Protein AF-D9W7G3-F1 (afdb_monomer)

InterPro domains:
  IPR007484 Peptidase M28 [PF04389] (249-328)

Mean predicted aligned error: 5.31 Å

Nearest PDB structures (foldseek):
  6okd-assembly2_B  TM=6.703E-01  e=3.262E-16  Homo sapiens
  6wrv-assembly1_E  TM=7.020E-01  e=6.310E-16  Homo sapiens
  4twe-assembly1_A  TM=6.949E-01  e=2.929E-14  Homo sapiens
  2c6p-assembly1_A  TM=6.767E-01  e=4.001E-12  Homo sapiens
  8acg-assembly5_B  TM=4.840E-01  e=2.304E-14  Pseudomonas aeruginosa

Solvent-accessible surface area (backbone atoms only — not comparable to full-atom values): 18208 Å² total; per-residue (Å²): 138,80,77,84,72,80,76,76,49,88,90,42,72,86,51,57,86,49,57,84,59,38,67,49,72,68,56,37,50,51,49,20,53,52,56,34,71,59,38,50,12,37,52,65,28,75,29,22,59,49,48,44,54,50,51,45,47,54,38,49,77,51,63,41,44,82,64,45,74,48,78,44,81,43,75,29,70,44,80,75,46,24,35,42,34,38,21,48,60,99,37,84,84,58,66,48,78,47,72,34,29,44,30,60,45,33,33,62,34,95,65,50,73,32,45,60,32,48,54,93,81,45,83,42,64,61,15,26,32,34,43,80,37,34,54,33,76,42,47,37,48,61,53,53,74,70,42,96,71,82,92,62,96,83,66,54,43,83,80,38,65,46,77,38,97,43,38,71,94,52,72,56,46,67,62,48,39,49,74,41,38,27,58,28,40,40,39,18,28,59,52,45,100,53,87,54,24,89,62,86,51,72,43,53,62,60,80,38,92,38,35,33,34,27,26,16,20,70,58,24,51,54,52,50,54,52,50,73,75,38,68,30,30,33,36,40,32,30,42,59,48,75,45,80,37,74,38,42,25,30,37,27,27,44,74,30,61,40,91,36,32,33,40,37,28,28,37,62,26,20,87,39,55,35,52,38,48,14,32,28,7,42,31,48,42,52,32,52,50,44,31,55,56,74,47,59,43,86,75,31,77,32,20,37,38,42,38,33,25,22,22,53,69,32,56,32,42,27,56,53,51,50,50,71,74,43,65,82,53,57,88,37,48,80,44,78,46,76,39,66,61,61,71,86,131

Foldseek 3Di:
DPDPPQPPPVPANVLSVLPVLFDDPVVLVVLLVVLLVLWAQAFPDPSVQVLQVVLLVLLVVLPFPPWDWAKDKFKDKFFDWKKKWKDFPPCVVRIDMATATWAFQEDADQKDKAWEDEVVNDQPATGEYEYEWAWDWAQLVVVCVPDPDDDDPPPCSRVDIDTHRGPVVCLCVVVVNVVSHYQEYEYADLHYPDFHNLDHDDLANDHHHHIYTGHGNVVSVVVVVNVVVHIMMMMMGTDMDIDMDMGTKTKTKDAAQDAAEEEEEEASHDSTSCSQNASSQSSVLSSVSNSVSPPDRDSGHGMYMRIHFHSSSHNSRRVVSVCVVCVVRVVRYPYYHRRGRDDDD

Sequence (345 aa):
DVGRRRMAMSGWPALEKYVDRAPTSKEMMGWIELIVSQGIRRAGYSADSWTEEWAAEQFRETGLEDVRLEPLDTPVWRPRSAAFEIWPAGRPGEVTRFTGLALPYTTPTEGTEGRLVRMEDGEVDGGIAVQEIGFTQLPQSEVQARATDAYDPEGVFPDLVQTVPFDLPHVLDFDIAIKDGATAYVGLLTGVPWETSDFYWPYDAELRSIPGIWLSGSDGERVRELMASGACEGRIISDATITEETTHNVVGTLPGASDHWVIIGSHHDGPWASAVEDASGVALVLAQARFWASVPQELRPHNMLFLLTSGHMAGAAGTQAFIAAHPELFPQVVLEMHLEHAARQ

Structure (mmCIF, N/CA/C/O backbone):
data_AF-D9W7G3-F1
#
_entry.id   AF-D9W7G3-F1
#
loop_
_atom_site.group_PDB
_atom_site.id
_atom_site.type_symbol
_atom_site.label_atom_id
_atom_site.label_alt_id
_atom_site.label_comp_id
_atom_site.label_asym_id
_atom_site.label_entity_id
_atom_site.label_seq_id
_atom_site.pdbx_PDB_ins_code
_atom_site.Cartn_x
_atom_site.Cartn_y
_atom_site.Cartn_z
_atom_site.occupancy
_atom_site.B_iso_or_equiv
_atom_site.auth_seq_id
_atom_site.auth_comp_id
_atom_site.auth_asym_id
_atom_site.auth_atom_id
_atom_site.pdbx_PDB_model_num
ATOM 1 N N . ASP A 1 1 ? -11.080 -28.689 15.535 1.00 37.16 1 ASP A N 1
ATOM 2 C CA . ASP A 1 1 ? -11.602 -28.423 16.883 1.00 37.16 1 ASP A CA 1
ATOM 3 C C . ASP A 1 1 ? -10.414 -28.219 17.818 1.00 37.16 1 ASP A C 1
ATOM 5 O O . ASP A 1 1 ? -9.946 -29.148 18.462 1.00 37.16 1 ASP A O 1
ATOM 9 N N . VAL A 1 2 ? -9.798 -27.036 17.746 1.00 36.69 2 VAL A N 1
ATOM 10 C CA . VAL A 1 2 ? -8.699 -26.650 18.640 1.00 36.69 2 VAL A CA 1
ATOM 11 C C . VAL A 1 2 ? -9.376 -25.880 19.759 1.00 36.69 2 VAL A C 1
ATOM 13 O O . VAL A 1 2 ? -9.861 -24.771 19.543 1.00 36.69 2 VAL A O 1
ATOM 16 N N . GLY A 1 3 ? -9.532 -26.542 20.904 1.00 35.09 3 GLY A N 1
ATOM 17 C CA . GLY A 1 3 ? -10.294 -26.030 22.034 1.00 35.09 3 GLY A CA 1
ATOM 18 C C . GLY A 1 3 ? -9.877 -24.610 22.403 1.00 35.09 3 GLY A C 1
ATOM 19 O O . GLY A 1 3 ? -8.689 -24.336 22.578 1.00 35.09 3 GLY A O 1
ATOM 20 N N . ARG A 1 4 ? -10.872 -23.724 22.548 1.00 42.91 4 ARG A N 1
ATOM 21 C CA . ARG A 1 4 ? -10.724 -22.416 23.193 1.00 42.91 4 ARG A CA 1
ATOM 22 C C . ARG A 1 4 ? -10.099 -22.642 24.572 1.00 42.91 4 ARG A C 1
ATOM 24 O O . ARG A 1 4 ? -10.802 -22.971 25.527 1.00 42.91 4 ARG A O 1
ATOM 31 N N . ARG A 1 5 ? -8.777 -22.498 24.702 1.00 47.38 5 ARG A N 1
ATOM 32 C CA . ARG A 1 5 ? -8.170 -22.275 26.015 1.00 47.38 5 ARG A CA 1
ATOM 33 C C . ARG A 1 5 ? -8.758 -20.958 26.498 1.00 47.38 5 ARG A C 1
ATOM 35 O O . ARG A 1 5 ? -8.521 -19.928 25.877 1.00 47.38 5 ARG A O 1
ATOM 42 N N . ARG A 1 6 ? -9.566 -20.995 27.561 1.00 47.94 6 ARG A N 1
ATOM 43 C CA . ARG A 1 6 ? -9.963 -19.780 28.274 1.00 47.94 6 ARG A CA 1
ATOM 44 C C . ARG A 1 6 ? -8.673 -19.082 28.702 1.00 47.94 6 ARG A C 1
ATOM 46 O O . ARG A 1 6 ? -8.009 -19.559 29.619 1.00 47.94 6 ARG A O 1
ATOM 53 N N . MET A 1 7 ? -8.294 -18.004 28.017 1.00 50.56 7 MET A N 1
ATOM 54 C CA . MET A 1 7 ? -7.339 -17.054 28.573 1.00 50.56 7 MET A CA 1
ATOM 55 C C . MET A 1 7 ? -8.018 -16.473 29.808 1.00 50.56 7 MET A C 1
ATOM 57 O O . MET A 1 7 ? -9.007 -15.754 29.690 1.00 50.56 7 MET A O 1
ATOM 61 N N . ALA A 1 8 ? -7.544 -16.853 30.992 1.00 50.84 8 ALA A N 1
ATOM 62 C CA . ALA A 1 8 ? -7.927 -16.158 32.208 1.00 50.84 8 ALA A CA 1
ATOM 63 C C . ALA A 1 8 ? -7.424 -14.716 32.064 1.00 50.84 8 ALA A C 1
ATOM 65 O O . ALA A 1 8 ? -6.217 -14.495 31.949 1.00 50.84 8 ALA A O 1
ATOM 66 N N . MET A 1 9 ? -8.340 -13.746 32.015 1.00 55.66 9 MET A N 1
ATOM 67 C CA . MET A 1 9 ? -7.984 -12.329 31.973 1.00 55.66 9 MET A CA 1
ATOM 68 C C . MET A 1 9 ? -7.639 -11.893 33.396 1.00 55.66 9 MET A C 1
ATOM 70 O O . MET A 1 9 ? -8.437 -11.253 34.078 1.00 55.66 9 MET A O 1
ATOM 74 N N . SER A 1 10 ? -6.444 -12.269 33.860 1.00 54.44 10 SER A N 1
ATOM 75 C CA . SER A 1 10 ? -5.967 -12.040 35.232 1.00 54.44 10 SER A CA 1
ATOM 76 C C . SER A 1 10 ? -5.981 -10.564 35.662 1.00 54.44 10 SER A C 1
ATOM 78 O O . SER A 1 10 ? -5.974 -10.289 36.859 1.00 54.44 10 SER A O 1
ATOM 80 N N . GLY A 1 11 ? -6.055 -9.624 34.712 1.00 58.94 11 GLY A N 1
ATOM 81 C CA . GLY A 1 11 ? -6.166 -8.185 34.962 1.00 58.94 11 GLY A CA 1
ATOM 82 C C . GLY A 1 11 ? -7.591 -7.615 35.004 1.00 58.94 11 GLY A C 1
ATOM 83 O O . GLY A 1 11 ? -7.763 -6.505 35.498 1.00 58.94 11 GLY A O 1
ATOM 84 N N . TRP A 1 12 ? -8.619 -8.333 34.523 1.00 71.75 12 TRP A N 1
ATOM 85 C CA . TRP A 1 12 ? -9.993 -7.802 34.466 1.00 71.75 12 TRP A CA 1
ATOM 86 C C . TRP A 1 12 ? -11.072 -8.894 34.578 1.00 71.75 12 TRP A C 1
ATOM 88 O O . TRP A 1 12 ? -11.772 -9.199 33.608 1.00 71.75 12 TRP A O 1
ATOM 98 N N . PRO A 1 13 ? -11.293 -9.461 35.779 1.00 78.12 13 PRO A N 1
ATOM 99 C CA . PRO A 1 13 ? -12.277 -10.531 35.981 1.00 78.12 13 PRO A CA 1
ATOM 100 C C . PRO A 1 13 ? -13.696 -10.168 35.508 1.00 78.12 13 PRO A C 1
ATOM 102 O O . PRO A 1 13 ? -14.463 -11.023 35.071 1.00 78.12 13 PRO A O 1
ATOM 105 N N . ALA A 1 14 ? -14.048 -8.877 35.545 1.00 83.69 14 ALA A N 1
ATOM 106 C CA . ALA A 1 14 ? -15.335 -8.372 35.069 1.00 83.69 14 ALA A CA 1
ATOM 107 C C . ALA A 1 14 ? -15.556 -8.571 33.556 1.00 83.69 14 ALA A C 1
ATOM 109 O O . ALA A 1 14 ? -16.711 -8.658 33.124 1.00 83.69 14 ALA A O 1
ATOM 110 N N . LEU A 1 15 ? -14.476 -8.665 32.767 1.00 86.69 15 LEU A N 1
ATOM 111 C CA . LEU A 1 15 ? -14.532 -8.845 31.318 1.00 86.69 15 LEU A CA 1
ATOM 112 C C . LEU A 1 15 ? -14.611 -10.316 30.884 1.00 86.69 15 LEU A C 1
ATOM 114 O O . LEU A 1 15 ? -15.028 -10.589 29.760 1.00 86.69 15 LEU A O 1
ATOM 118 N N . GLU A 1 16 ? -14.290 -11.276 31.761 1.00 85.69 16 GLU A N 1
ATOM 119 C CA . GLU A 1 16 ? -14.225 -12.706 31.408 1.00 85.69 16 GLU A CA 1
ATOM 120 C C . GLU A 1 16 ? -15.528 -13.237 30.796 1.00 85.69 16 GLU A C 1
ATOM 122 O O . GLU A 1 16 ? -15.504 -14.024 29.852 1.00 85.69 16 GLU A O 1
ATOM 127 N N . LYS A 1 17 ? -16.681 -12.764 31.282 1.00 88.19 17 LYS A N 1
ATOM 128 C CA . LYS A 1 17 ? -18.000 -13.168 30.766 1.00 88.19 17 LYS A CA 1
ATOM 129 C C . LYS A 1 17 ? -18.322 -12.628 29.363 1.00 88.19 17 LYS A C 1
ATOM 131 O O . LYS A 1 17 ? -19.302 -13.072 28.768 1.00 88.19 17 LYS A O 1
ATOM 136 N N . TYR A 1 18 ? -17.535 -11.678 28.852 1.00 89.12 18 TY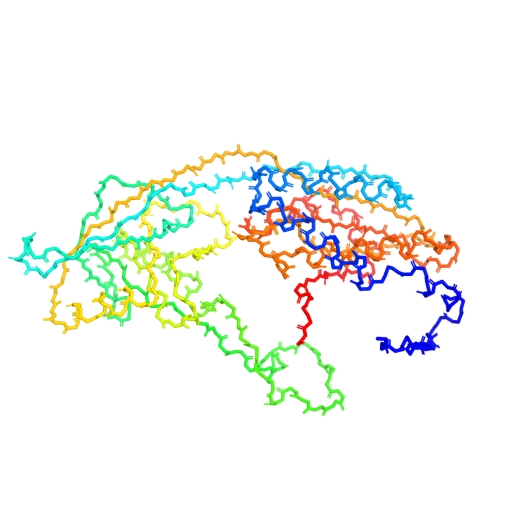R A N 1
ATOM 137 C CA . TYR A 1 18 ? -17.689 -11.105 27.511 1.00 89.12 18 TYR A CA 1
ATOM 138 C C . TYR A 1 18 ? -16.671 -11.655 26.511 1.00 89.12 18 TYR A C 1
ATOM 140 O O . TYR A 1 18 ? -16.864 -11.463 25.320 1.00 89.12 18 TYR A O 1
ATOM 148 N N . VAL A 1 19 ? -15.629 -12.379 26.941 1.00 85.00 19 VAL A N 1
ATOM 149 C CA . VAL A 1 19 ? -14.599 -12.938 26.036 1.00 85.00 19 VAL A CA 1
ATOM 150 C C . VAL A 1 19 ? -15.222 -13.773 24.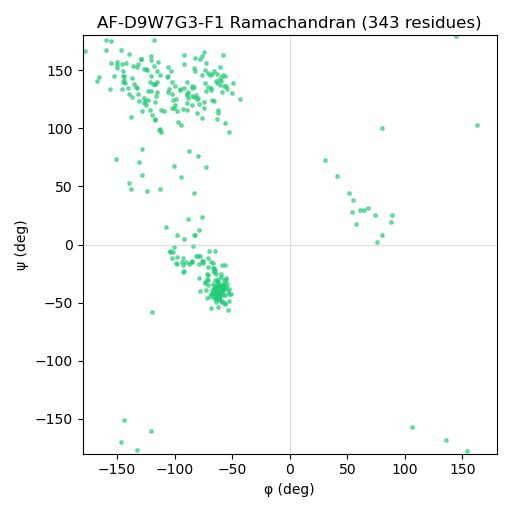917 1.00 85.00 19 VAL A C 1
ATOM 152 O O . VAL A 1 19 ? -14.835 -13.659 23.760 1.00 85.00 19 VAL A O 1
ATOM 155 N N . ASP A 1 20 ? -16.252 -14.559 25.236 1.00 87.75 20 ASP A N 1
ATOM 156 C CA . ASP A 1 20 ? -16.959 -15.384 24.253 1.00 87.75 20 ASP A CA 1
ATOM 157 C C . ASP A 1 20 ? -17.811 -14.575 23.248 1.00 87.75 20 ASP A C 1
ATOM 159 O O . ASP A 1 20 ? -18.362 -15.170 22.320 1.00 87.75 20 ASP A O 1
ATOM 163 N N . ARG A 1 21 ? -17.928 -13.247 23.420 1.00 89.88 21 ARG A N 1
ATOM 164 C CA . ARG A 1 21 ? -18.572 -12.307 22.481 1.00 89.88 21 ARG A CA 1
ATOM 165 C C . ARG A 1 21 ? -17.627 -11.806 21.393 1.00 89.88 21 ARG A C 1
ATOM 167 O O . ARG A 1 21 ? -18.116 -11.262 20.406 1.00 89.88 21 ARG A O 1
ATOM 174 N N . ALA A 1 22 ? -16.315 -11.982 21.557 1.00 90.31 22 ALA A N 1
ATOM 175 C CA . ALA A 1 22 ? -15.362 -11.674 20.501 1.00 90.31 22 ALA A CA 1
ATOM 176 C C . ALA A 1 22 ? -15.639 -12.559 19.269 1.00 90.31 22 ALA A C 1
ATOM 178 O O . ALA A 1 22 ? -15.973 -13.743 19.433 1.00 90.31 22 ALA A O 1
ATOM 179 N N . PRO A 1 23 ? -15.502 -12.025 18.043 1.00 93.56 23 PRO A N 1
ATOM 180 C CA . PRO A 1 23 ? -15.672 -12.820 16.836 1.00 93.56 23 PRO A CA 1
ATOM 181 C C . PRO A 1 23 ? -14.714 -14.004 16.789 1.00 93.56 23 PRO A C 1
ATOM 183 O O . PRO A 1 23 ? -13.572 -13.959 17.249 1.00 93.56 23 PRO A O 1
ATOM 186 N N . THR A 1 24 ? -15.186 -15.095 16.207 1.00 94.44 24 THR A N 1
ATOM 187 C CA . THR A 1 24 ? -14.353 -16.266 15.959 1.00 94.44 24 THR A CA 1
ATOM 188 C C . THR A 1 24 ? -13.374 -16.013 14.818 1.00 94.44 24 THR A C 1
ATOM 190 O O . THR A 1 24 ? -13.658 -15.249 13.900 1.00 94.44 24 THR A O 1
ATOM 193 N N . SER A 1 25 ? -12.261 -16.753 14.787 1.00 92.69 25 SER A N 1
ATOM 194 C CA . SER A 1 25 ? -11.354 -16.733 13.630 1.00 92.69 25 SER A CA 1
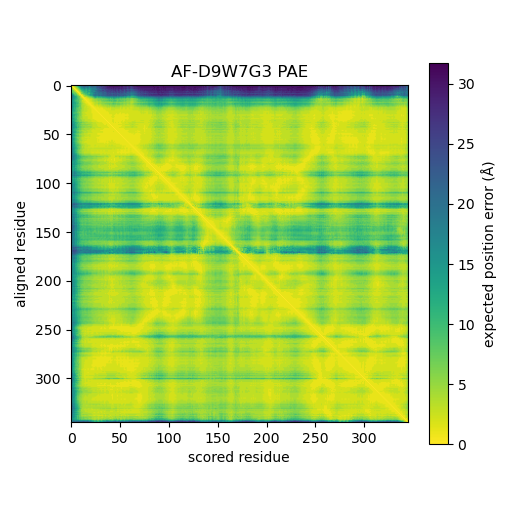ATOM 195 C C . SER A 1 25 ? -12.071 -17.080 12.324 1.00 92.69 25 SER A C 1
ATOM 197 O O . SER A 1 25 ? -11.700 -16.566 11.282 1.00 92.69 25 SER A O 1
ATOM 199 N N . LYS A 1 26 ? -13.125 -17.907 12.363 1.00 95.50 26 LYS A N 1
ATOM 200 C CA . LYS A 1 26 ? -13.931 -18.213 11.175 1.00 95.50 26 LYS A CA 1
ATOM 201 C C . LYS A 1 26 ? -14.694 -16.986 10.662 1.00 95.50 26 LYS A C 1
ATOM 203 O O . LYS A 1 26 ? -14.756 -16.795 9.457 1.00 95.50 26 LYS A O 1
ATOM 208 N N . GLU A 1 27 ? -15.275 -16.185 11.555 1.00 96.12 27 GLU A N 1
ATOM 209 C CA . GLU A 1 27 ? -15.934 -14.927 11.173 1.00 96.12 27 GLU A CA 1
ATOM 210 C C . GLU A 1 27 ? -14.920 -13.933 10.605 1.00 96.12 27 GLU A C 1
ATOM 212 O O . GLU A 1 27 ? -15.148 -13.405 9.523 1.00 96.12 27 GLU A O 1
ATOM 217 N N . MET A 1 28 ? -13.777 -13.752 11.277 1.00 96.88 28 MET A N 1
ATOM 218 C CA . MET A 1 28 ? -12.723 -12.845 10.807 1.00 96.88 28 MET A CA 1
ATOM 219 C C . MET A 1 28 ? -12.170 -13.262 9.440 1.00 96.88 28 MET A C 1
ATOM 221 O O . MET A 1 28 ? -12.051 -12.427 8.552 1.00 96.88 28 MET A O 1
ATOM 225 N N . MET A 1 29 ? -11.917 -14.558 9.225 1.00 96.62 29 MET A N 1
ATOM 226 C CA . MET A 1 29 ? -11.516 -15.067 7.908 1.00 96.62 29 MET A CA 1
ATOM 227 C C . MET A 1 29 ? -12.590 -14.827 6.842 1.00 96.62 29 MET A C 1
ATOM 229 O O . MET A 1 29 ? -12.246 -14.500 5.714 1.00 96.62 29 MET A O 1
ATOM 233 N N . GLY A 1 30 ? -13.875 -14.934 7.193 1.00 97.94 30 GLY A N 1
ATOM 234 C CA . GLY A 1 30 ? -14.971 -14.628 6.273 1.00 97.94 30 GLY A CA 1
ATOM 235 C C . GLY A 1 30 ? -15.004 -13.158 5.847 1.00 97.94 30 GLY A C 1
ATOM 236 O O . GLY A 1 30 ? -15.268 -12.870 4.683 1.00 97.94 30 GLY A O 1
ATOM 237 N N . TRP A 1 31 ? -14.693 -12.227 6.753 1.00 98.31 31 TRP A N 1
ATOM 238 C CA . TRP A 1 31 ? -14.539 -10.811 6.405 1.00 98.31 31 TRP A CA 1
ATOM 239 C C . TRP A 1 31 ? -13.339 -10.570 5.493 1.00 98.31 31 TRP A C 1
ATOM 241 O O . TRP A 1 31 ? -13.478 -9.885 4.486 1.00 98.31 31 TRP A O 1
ATOM 251 N N . ILE A 1 32 ? -12.192 -11.182 5.801 1.00 98.19 32 ILE A N 1
ATOM 252 C CA . ILE A 1 32 ? -10.988 -11.086 4.966 1.00 98.19 32 ILE A CA 1
ATOM 253 C C . ILE A 1 32 ? -11.285 -11.606 3.553 1.00 98.19 32 ILE A C 1
ATOM 255 O O . ILE A 1 32 ? -11.010 -10.916 2.576 1.00 98.19 32 ILE A O 1
ATOM 259 N N . GLU A 1 33 ? -11.893 -12.790 3.429 1.00 98.00 33 GLU A N 1
ATOM 260 C CA . GLU A 1 33 ? -12.293 -13.371 2.141 1.00 98.00 33 GLU A CA 1
ATOM 261 C C . GLU A 1 33 ? -13.261 -12.458 1.375 1.00 98.00 33 GLU A C 1
ATOM 263 O O . GLU A 1 33 ? -13.112 -12.282 0.164 1.00 98.00 33 GLU A O 1
ATOM 268 N N . LEU A 1 34 ? -14.223 -11.846 2.072 1.00 98.50 34 LEU A N 1
ATOM 269 C CA . LEU A 1 34 ? -15.178 -10.923 1.468 1.00 98.50 34 LEU A CA 1
ATOM 270 C C . LEU A 1 34 ? -14.485 -9.671 0.916 1.00 98.50 34 LEU A C 1
ATOM 272 O O . LEU A 1 34 ? -14.708 -9.350 -0.251 1.00 98.50 34 LEU A O 1
ATOM 276 N N . ILE A 1 35 ? -13.630 -9.012 1.704 1.00 98.38 35 ILE A N 1
ATOM 277 C CA . ILE A 1 35 ? -12.865 -7.828 1.275 1.00 98.38 35 ILE A CA 1
ATOM 278 C C . ILE A 1 35 ? -11.994 -8.182 0.064 1.00 98.38 35 ILE A C 1
ATOM 280 O O . ILE A 1 35 ? -12.056 -7.523 -0.971 1.00 98.38 35 ILE A O 1
ATOM 284 N N . VAL A 1 36 ? -11.235 -9.279 0.153 1.00 97.88 36 VAL A N 1
ATOM 285 C CA . VAL A 1 36 ? -10.352 -9.747 -0.927 1.00 97.88 36 VAL A CA 1
ATOM 286 C C . VAL A 1 36 ? -11.139 -10.045 -2.208 1.00 97.88 36 VAL A C 1
ATOM 288 O O . VAL A 1 36 ? -10.657 -9.769 -3.307 1.00 97.88 36 VAL A O 1
ATOM 291 N N . SER A 1 37 ? -12.363 -10.571 -2.093 1.00 98.00 37 SER A N 1
ATOM 292 C CA . SER A 1 37 ? -13.205 -10.888 -3.255 1.00 98.00 37 SER A CA 1
ATOM 293 C C . SER A 1 37 ? -13.664 -9.663 -4.054 1.00 98.00 37 SER A C 1
ATOM 295 O O . SER A 1 37 ? -14.075 -9.823 -5.203 1.00 98.00 37 SER A O 1
ATOM 297 N N . GLN A 1 38 ? -13.563 -8.452 -3.493 1.00 97.94 38 GLN A N 1
ATOM 298 C CA . GLN A 1 38 ? -13.906 -7.214 -4.202 1.00 97.94 38 GLN A CA 1
ATOM 299 C C . GLN A 1 38 ? -12.809 -6.745 -5.162 1.00 97.94 38 GLN A C 1
ATOM 301 O O . GLN A 1 38 ? -13.079 -5.954 -6.066 1.00 97.94 38 GLN A O 1
ATOM 306 N N . GLY A 1 39 ? -11.585 -7.258 -5.009 1.00 96.62 39 GLY A N 1
ATOM 307 C CA . GLY A 1 39 ? -10.448 -6.953 -5.872 1.00 96.62 39 GLY A CA 1
ATOM 308 C C . GLY A 1 39 ? -9.409 -6.038 -5.224 1.00 96.62 39 GLY A C 1
ATOM 309 O O . GLY A 1 39 ? -9.259 -5.991 -4.005 1.00 96.62 39 GLY A O 1
ATOM 310 N N . ILE A 1 40 ? -8.637 -5.350 -6.069 1.00 96.81 40 ILE A N 1
ATOM 311 C CA . ILE A 1 40 ? -7.556 -4.456 -5.635 1.00 96.81 40 ILE A CA 1
ATOM 312 C C . ILE A 1 40 ? -8.167 -3.173 -5.083 1.00 96.81 40 ILE A C 1
ATOM 314 O O . ILE A 1 40 ? -8.885 -2.466 -5.794 1.00 96.81 40 ILE A O 1
ATOM 318 N N . ARG A 1 41 ? -7.832 -2.867 -3.834 1.00 96.44 41 ARG A N 1
ATOM 319 C CA . ARG A 1 41 ? -8.377 -1.752 -3.055 1.00 96.44 41 ARG A CA 1
ATOM 320 C C . ARG A 1 41 ? -7.317 -0.688 -2.780 1.00 96.44 41 ARG A C 1
ATOM 322 O O . ARG A 1 41 ? -7.131 -0.263 -1.655 1.00 96.44 41 ARG A O 1
ATOM 329 N N . ARG A 1 42 ? -6.574 -0.273 -3.805 1.00 96.00 42 ARG A N 1
ATOM 330 C CA . ARG A 1 42 ? -5.776 0.957 -3.679 1.00 96.00 42 ARG A CA 1
ATOM 331 C C . ARG A 1 42 ? -6.736 2.125 -3.480 1.00 96.00 42 ARG A C 1
ATOM 333 O O . ARG A 1 42 ? -7.805 2.105 -4.091 1.00 96.00 42 ARG A O 1
ATOM 340 N N . ALA A 1 43 ? -6.326 3.125 -2.708 1.00 95.44 43 ALA A N 1
ATOM 341 C CA . ALA A 1 43 ? -7.107 4.336 -2.486 1.00 95.44 43 ALA A CA 1
ATOM 342 C C . ALA A 1 43 ? -7.734 4.855 -3.801 1.00 95.44 43 ALA A C 1
ATOM 344 O O . ALA A 1 43 ? -7.050 5.005 -4.820 1.00 95.44 43 ALA A O 1
ATOM 345 N N . GLY A 1 44 ? -9.056 5.036 -3.804 1.00 94.62 44 GLY A N 1
ATOM 346 C CA . GLY A 1 44 ? -9.859 5.499 -4.938 1.00 94.62 44 GLY A CA 1
ATOM 347 C C . GLY A 1 44 ? -10.200 4.434 -5.989 1.00 94.62 44 GLY A C 1
ATOM 348 O O . GLY A 1 44 ? -10.719 4.752 -7.064 1.00 94.62 44 GLY A O 1
ATOM 349 N N . TYR A 1 45 ? -9.911 3.153 -5.744 1.00 96.81 45 TYR A N 1
ATOM 350 C CA . TYR A 1 45 ? -10.410 2.047 -6.570 1.00 96.81 45 TYR A CA 1
ATOM 351 C C . TYR A 1 45 ? -11.837 1.663 -6.154 1.00 96.81 45 TYR A C 1
ATOM 353 O O . TYR A 1 45 ? -12.279 1.921 -5.044 1.00 96.81 45 TYR A O 1
ATOM 361 N N . SER A 1 46 ? -12.582 0.975 -7.021 1.00 96.69 46 SER A N 1
ATOM 362 C CA . SER A 1 46 ? -13.965 0.589 -6.695 1.00 96.69 46 SER A CA 1
ATOM 363 C C . SER A 1 46 ? -14.070 -0.345 -5.482 1.00 96.69 46 SER A C 1
ATOM 365 O O . SER A 1 46 ? -15.054 -0.283 -4.752 1.00 96.69 46 SER A O 1
ATOM 367 N N . ALA A 1 47 ? -13.076 -1.216 -5.273 1.00 97.56 47 ALA A N 1
ATOM 368 C CA . ALA A 1 47 ? -13.020 -2.104 -4.111 1.00 97.56 47 ALA A CA 1
ATOM 369 C C . ALA A 1 47 ? -12.695 -1.346 -2.814 1.00 97.56 47 ALA A C 1
ATOM 371 O O . ALA A 1 47 ? -13.140 -1.749 -1.745 1.00 97.56 47 ALA A O 1
ATOM 372 N N . ASP A 1 48 ? -11.948 -0.249 -2.921 1.00 97.75 48 ASP A N 1
ATOM 373 C CA . ASP A 1 48 ? -11.634 0.660 -1.820 1.00 97.75 48 ASP A CA 1
ATOM 374 C C . ASP A 1 48 ? -12.900 1.405 -1.374 1.00 97.75 48 ASP A C 1
ATOM 376 O O . ASP A 1 48 ? -13.359 1.197 -0.255 1.00 97.75 48 ASP A O 1
ATOM 380 N N . SER A 1 49 ? -13.596 2.083 -2.295 1.00 97.44 49 SER A N 1
ATOM 381 C CA . SER A 1 49 ? -14.881 2.742 -1.995 1.00 97.44 49 SER A CA 1
ATOM 382 C C . SER A 1 49 ? -15.951 1.780 -1.466 1.00 97.44 49 SER A C 1
ATOM 384 O O . SER A 1 49 ? -16.769 2.142 -0.624 1.00 97.44 49 SER A O 1
ATOM 386 N N . TRP A 1 50 ? -15.965 0.531 -1.946 1.00 98.50 50 TRP A N 1
ATOM 387 C CA . TRP A 1 50 ? -16.835 -0.497 -1.374 1.00 98.50 50 TRP A CA 1
ATOM 388 C C . TRP A 1 50 ? -16.450 -0.825 0.074 1.00 98.50 50 TRP A C 1
ATOM 390 O O . TRP A 1 50 ? -17.334 -0.984 0.914 1.00 98.50 50 TRP A O 1
ATOM 400 N N . THR A 1 51 ? -15.149 -0.925 0.367 1.00 98.56 51 THR A N 1
ATOM 401 C CA . THR A 1 51 ? -14.640 -1.285 1.698 1.00 98.56 51 THR A CA 1
ATOM 402 C C . THR A 1 51 ? -14.942 -0.182 2.707 1.00 98.56 51 THR A C 1
ATOM 404 O O . THR A 1 51 ? -15.357 -0.503 3.818 1.00 98.56 51 THR A O 1
ATOM 407 N N . GLU A 1 52 ? -14.831 1.091 2.311 1.00 98.50 52 GLU A N 1
ATOM 408 C CA . GLU A 1 52 ? -15.225 2.254 3.120 1.00 98.50 52 GLU A CA 1
ATOM 409 C C . GLU A 1 52 ? -16.674 2.134 3.614 1.00 98.50 52 GLU A C 1
ATOM 411 O O . GLU A 1 52 ? -16.950 2.151 4.818 1.00 98.50 52 GLU A O 1
ATOM 416 N N . GLU A 1 53 ? -17.608 1.966 2.675 1.00 98.69 53 GLU A N 1
ATOM 417 C CA . GLU A 1 53 ? -19.039 1.902 2.975 1.00 98.69 53 GLU A CA 1
ATOM 418 C C . GLU A 1 53 ? -19.402 0.639 3.752 1.00 98.69 53 GLU A C 1
ATOM 420 O O . GLU A 1 53 ? -20.153 0.698 4.730 1.00 98.69 53 GLU A O 1
ATOM 425 N N . TRP A 1 54 ? -18.831 -0.503 3.362 1.00 98.75 54 TRP A N 1
ATOM 426 C CA . TRP A 1 54 ? -19.043 -1.765 4.057 1.00 98.75 54 TRP A CA 1
ATOM 427 C C . TRP A 1 54 ? -18.542 -1.695 5.503 1.00 98.75 54 TRP A C 1
ATOM 429 O O . TRP A 1 54 ? -19.267 -2.079 6.421 1.00 98.75 54 TRP A O 1
ATOM 439 N N . ALA A 1 55 ? -17.345 -1.158 5.747 1.00 98.81 55 ALA A N 1
ATOM 440 C CA . ALA A 1 55 ? -16.810 -1.027 7.097 1.00 98.81 55 ALA A CA 1
ATOM 441 C C . ALA A 1 55 ? -17.632 -0.045 7.949 1.00 98.81 55 ALA A C 1
ATOM 443 O O . ALA A 1 55 ? -17.917 -0.331 9.115 1.00 98.81 55 ALA A O 1
ATOM 444 N N . ALA A 1 56 ? -18.089 1.069 7.365 1.00 98.88 56 ALA A N 1
ATOM 445 C CA . ALA A 1 56 ? -18.995 1.998 8.035 1.00 98.88 56 ALA A CA 1
ATOM 446 C C . ALA A 1 56 ? -20.332 1.325 8.395 1.00 98.88 56 ALA A C 1
ATOM 448 O O . ALA A 1 56 ? -20.858 1.523 9.492 1.00 98.88 56 ALA A O 1
ATOM 449 N N . GLU A 1 57 ? -20.888 0.501 7.506 1.00 98.81 57 GLU A N 1
ATOM 450 C CA . GLU A 1 57 ? -22.071 -0.310 7.798 1.00 98.81 57 GLU A CA 1
ATOM 451 C C . GLU A 1 57 ? -21.808 -1.295 8.942 1.00 98.81 57 GLU A C 1
ATOM 453 O O . GLU A 1 57 ? -22.581 -1.317 9.899 1.00 98.81 57 GLU A O 1
ATOM 458 N N . GLN A 1 58 ? -20.683 -2.018 8.933 1.00 98.69 58 GLN A N 1
ATOM 459 C CA . GLN A 1 58 ? -20.323 -2.924 10.030 1.00 98.69 58 GLN A CA 1
ATOM 460 C C . GLN A 1 58 ? -20.179 -2.196 11.376 1.00 98.69 58 GLN A C 1
ATOM 462 O O . GLN A 1 58 ? -20.625 -2.710 12.408 1.00 98.69 58 GLN A O 1
ATOM 467 N N . PHE A 1 59 ? -19.609 -0.988 11.392 1.00 98.75 59 PHE A N 1
ATOM 468 C CA . PHE A 1 59 ? -19.550 -0.156 12.596 1.00 98.75 59 PHE A CA 1
ATOM 469 C C . PHE A 1 59 ? -20.952 0.227 13.094 1.00 98.75 59 PHE A C 1
ATOM 471 O O . PHE A 1 59 ? -21.239 0.076 14.286 1.00 98.75 59 PHE A O 1
ATOM 478 N N . ARG A 1 60 ? -21.857 0.645 12.197 1.00 98.75 60 ARG A N 1
ATOM 479 C CA . ARG A 1 60 ? -23.251 0.978 12.551 1.00 98.75 60 ARG A CA 1
ATOM 480 C C . ARG A 1 60 ? -24.014 -0.237 13.076 1.00 98.75 60 ARG A C 1
ATOM 482 O O . ARG A 1 60 ? -24.666 -0.140 14.112 1.00 98.75 60 ARG A O 1
ATOM 489 N N . GLU A 1 61 ? -23.912 -1.384 12.405 1.00 97.94 61 GLU A N 1
ATOM 490 C CA . GLU A 1 61 ? -24.559 -2.640 12.815 1.00 97.94 61 GLU A CA 1
ATOM 491 C C . GLU A 1 61 ? -24.056 -3.141 14.173 1.00 97.94 61 GLU A C 1
ATOM 493 O O . GLU A 1 61 ? -24.812 -3.724 14.952 1.00 97.94 61 GLU A O 1
ATOM 498 N N . THR A 1 62 ? -22.785 -2.879 14.479 1.00 96.81 62 THR A N 1
ATOM 499 C CA . THR A 1 62 ? -22.177 -3.197 15.775 1.00 96.81 62 THR A CA 1
ATOM 500 C C . THR A 1 62 ? -22.700 -2.298 16.906 1.00 96.81 62 THR A C 1
ATOM 502 O O . THR A 1 62 ? -22.616 -2.675 18.076 1.00 96.81 62 THR A O 1
ATOM 505 N N . GLY A 1 63 ? -23.290 -1.146 16.575 1.00 97.50 63 GLY A N 1
ATOM 506 C CA . GLY A 1 63 ? -23.819 -0.180 17.538 1.00 97.50 63 GLY A CA 1
ATOM 507 C C . GLY A 1 63 ? -22.798 0.862 17.994 1.00 97.50 63 GLY A C 1
ATOM 508 O O . GLY A 1 63 ? -22.935 1.385 19.099 1.00 97.50 63 GLY A O 1
ATOM 509 N N . LEU A 1 64 ? -21.774 1.144 17.179 1.00 98.56 64 LEU A N 1
ATOM 510 C CA . LEU A 1 64 ? -20.884 2.284 17.412 1.00 98.56 64 LEU A CA 1
ATOM 511 C C . LEU A 1 64 ? -21.662 3.598 17.247 1.00 98.56 64 LEU A C 1
ATOM 513 O O . LEU A 1 64 ? -22.600 3.703 16.453 1.00 98.56 64 LEU A O 1
ATOM 517 N N . GLU A 1 65 ? -21.245 4.606 18.000 1.00 98.12 65 GLU A N 1
ATOM 518 C CA . GLU A 1 65 ? -21.743 5.974 17.929 1.00 98.12 65 GLU A CA 1
ATOM 519 C C . GLU A 1 65 ? -20.886 6.807 16.965 1.00 98.12 65 GLU A C 1
ATOM 521 O O . GLU A 1 65 ? -19.715 6.503 16.730 1.00 98.12 65 GLU A O 1
ATOM 526 N N . ASP A 1 66 ? -21.473 7.871 16.411 1.00 97.69 66 ASP A N 1
ATOM 527 C CA . ASP A 1 66 ? -20.785 8.840 15.541 1.00 97.69 66 ASP A CA 1
ATOM 528 C C . ASP A 1 66 ? -20.011 8.203 14.365 1.00 97.69 66 ASP A C 1
ATOM 530 O O . ASP A 1 66 ? -18.862 8.545 14.078 1.00 97.69 66 ASP A O 1
ATOM 534 N N . VAL A 1 67 ? -20.640 7.229 13.695 1.00 98.81 67 VAL A N 1
ATOM 535 C CA . VAL A 1 67 ? -20.036 6.550 12.541 1.00 98.81 67 VAL A CA 1
ATOM 536 C C . VAL A 1 67 ? -20.061 7.452 11.312 1.00 98.81 67 VAL A C 1
ATOM 538 O O . VAL A 1 67 ? -21.138 7.770 10.793 1.00 98.81 67 VAL A O 1
ATOM 541 N N . ARG A 1 68 ? -18.879 7.805 10.804 1.00 98.56 68 ARG A N 1
ATOM 542 C CA . ARG A 1 68 ? -18.707 8.755 9.700 1.00 98.56 68 ARG A CA 1
ATOM 543 C C . ARG A 1 68 ? -17.583 8.355 8.748 1.00 98.56 68 ARG A C 1
ATOM 545 O O . ARG A 1 68 ? -16.652 7.648 9.124 1.00 98.56 68 ARG A O 1
ATOM 552 N N . LEU A 1 69 ? -17.706 8.853 7.522 1.00 98.81 69 LEU A N 1
ATOM 553 C CA . LEU A 1 69 ? -16.664 8.842 6.505 1.00 98.81 69 LEU A CA 1
ATOM 554 C C . LEU A 1 69 ? -16.036 10.237 6.476 1.00 98.81 69 LEU A C 1
ATOM 556 O O . LEU A 1 69 ? -16.737 11.219 6.225 1.00 98.81 69 LEU A O 1
ATOM 560 N N . GLU A 1 70 ? -14.748 10.341 6.789 1.00 98.69 70 GLU A N 1
ATOM 561 C CA . GLU A 1 70 ? -14.014 11.608 6.758 1.00 98.69 70 GLU A CA 1
ATOM 562 C C . GLU A 1 70 ? -13.244 11.725 5.441 1.00 98.69 70 GLU A C 1
ATOM 564 O O . GLU A 1 70 ? -12.351 10.909 5.210 1.00 98.69 70 GLU A O 1
ATOM 569 N N . PRO A 1 71 ? -13.583 12.694 4.571 1.00 98.25 71 PRO A N 1
ATOM 570 C CA . PRO A 1 71 ? -13.028 12.766 3.227 1.00 98.25 71 PRO A CA 1
ATOM 571 C C . PRO A 1 71 ? -11.591 13.290 3.212 1.00 98.25 71 PRO A C 1
ATOM 573 O O . PRO A 1 71 ? -11.234 14.197 3.968 1.00 98.25 71 PRO A O 1
ATOM 576 N N . LEU A 1 72 ? -10.804 12.774 2.274 1.00 97.19 72 LEU A N 1
ATOM 577 C CA . LEU A 1 72 ? -9.493 13.277 1.889 1.00 97.19 72 LEU A CA 1
ATOM 578 C C . LEU A 1 72 ? -9.282 13.084 0.385 1.00 97.19 72 LEU A C 1
ATOM 580 O O . LEU A 1 72 ? -9.717 12.087 -0.190 1.00 97.19 72 LEU A O 1
ATOM 584 N N . ASP A 1 73 ? -8.586 14.020 -0.249 1.00 95.50 73 ASP A N 1
ATOM 585 C CA . ASP A 1 73 ? -8.217 13.890 -1.657 1.00 95.50 73 ASP A CA 1
ATOM 586 C C . ASP A 1 73 ? -6.921 13.083 -1.779 1.00 95.50 73 ASP A C 1
ATOM 588 O O . ASP A 1 73 ? -5.982 13.253 -0.998 1.00 95.50 73 ASP A O 1
ATOM 592 N N . THR A 1 74 ? -6.874 12.153 -2.729 1.00 92.50 74 THR A N 1
ATOM 593 C CA . THR A 1 74 ? -5.724 11.267 -2.942 1.00 92.50 74 THR A CA 1
ATOM 594 C C . THR A 1 74 ? -5.489 11.075 -4.441 1.00 92.50 74 THR A C 1
ATOM 596 O O . THR A 1 74 ? -6.445 10.850 -5.192 1.00 92.50 74 THR A O 1
ATOM 599 N N . PRO A 1 75 ? -4.236 11.157 -4.921 1.00 94.31 75 PRO A N 1
ATOM 600 C CA . PRO A 1 75 ? -3.926 10.806 -6.298 1.00 94.31 75 PRO A CA 1
ATOM 601 C C . PRO A 1 75 ? -4.100 9.294 -6.507 1.00 94.31 75 PRO A C 1
ATOM 603 O O . PRO A 1 75 ? -3.637 8.479 -5.717 1.00 94.31 75 PRO A O 1
ATOM 606 N N . VAL A 1 76 ? -4.750 8.910 -7.601 1.00 94.69 76 VAL A N 1
ATOM 607 C CA . VAL A 1 76 ? -5.090 7.525 -7.931 1.00 94.69 76 VAL A CA 1
ATOM 608 C C . VAL A 1 76 ? -4.380 7.108 -9.201 1.00 94.69 76 VAL A C 1
ATOM 610 O O . VAL A 1 76 ? -4.754 7.488 -10.315 1.00 94.69 76 VAL A O 1
ATOM 613 N N . TRP A 1 77 ? -3.362 6.270 -9.036 1.00 96.31 77 TRP A N 1
ATOM 614 C CA . TRP A 1 77 ? -2.624 5.688 -10.147 1.00 96.31 77 TRP A CA 1
ATOM 615 C C . TRP A 1 77 ? -3.262 4.384 -10.641 1.00 96.31 77 TRP A C 1
ATOM 617 O O . TRP A 1 77 ? -3.546 3.471 -9.859 1.00 96.31 77 TRP A O 1
ATOM 627 N N . ARG A 1 78 ? -3.464 4.262 -11.959 1.00 95.88 78 ARG A N 1
ATOM 628 C CA . ARG A 1 78 ? -3.939 3.031 -12.615 1.00 95.88 78 ARG A CA 1
ATOM 629 C C . ARG A 1 78 ? -3.010 2.649 -13.772 1.00 95.88 78 ARG A C 1
ATOM 631 O O . ARG A 1 78 ? -2.945 3.400 -14.752 1.00 95.88 78 ARG A O 1
ATOM 638 N N . PRO A 1 79 ? -2.307 1.504 -13.693 1.00 95.62 79 PRO A N 1
ATOM 639 C CA . PRO A 1 79 ? -1.445 1.043 -14.774 1.00 95.62 79 PRO A CA 1
ATOM 640 C C . PRO A 1 79 ? -2.282 0.570 -15.964 1.00 95.62 79 PRO A C 1
ATOM 642 O O . PRO A 1 79 ? -3.368 0.017 -15.780 1.00 95.62 79 PRO A O 1
ATOM 645 N N . ARG A 1 80 ? -1.766 0.738 -17.187 1.00 96.25 80 ARG A N 1
ATOM 646 C CA . ARG A 1 80 ? -2.371 0.156 -18.397 1.00 96.25 80 ARG A CA 1
ATOM 647 C C . ARG A 1 80 ? -1.425 -0.795 -19.115 1.00 96.25 80 ARG A C 1
ATOM 649 O O . ARG A 1 80 ? -1.756 -1.961 -19.302 1.00 96.25 80 ARG A O 1
ATOM 656 N N . SER A 1 81 ? -0.253 -0.314 -19.516 1.00 97.31 81 SER A N 1
ATOM 657 C CA . SER A 1 81 ? 0.749 -1.138 -20.197 1.00 97.31 81 SER A CA 1
ATOM 658 C C . SER A 1 81 ? 2.147 -0.606 -19.948 1.00 97.31 81 SER A C 1
ATOM 660 O O . SER A 1 81 ? 2.336 0.607 -19.934 1.00 97.31 81 SER A O 1
ATOM 662 N N . ALA A 1 82 ? 3.130 -1.492 -19.832 1.00 98.25 82 ALA A N 1
ATOM 663 C CA . ALA A 1 82 ? 4.530 -1.104 -19.847 1.00 98.25 82 ALA A CA 1
ATOM 664 C C . ALA A 1 82 ? 5.381 -2.149 -20.567 1.00 98.25 82 ALA A C 1
ATOM 666 O O . ALA A 1 82 ? 5.119 -3.355 -20.512 1.00 98.25 82 ALA A O 1
ATOM 667 N N . ALA A 1 83 ? 6.401 -1.671 -21.265 1.00 98.56 83 ALA A N 1
ATOM 668 C CA . ALA A 1 83 ? 7.385 -2.504 -21.919 1.00 98.56 83 ALA A CA 1
ATOM 669 C C . ALA A 1 83 ? 8.760 -1.853 -21.881 1.00 98.56 83 ALA A C 1
ATOM 671 O O . ALA A 1 83 ? 8.894 -0.627 -21.936 1.00 98.56 83 ALA A O 1
ATOM 672 N N . PHE A 1 84 ? 9.768 -2.713 -21.847 1.00 98.75 84 PHE A N 1
ATOM 673 C CA . PHE A 1 84 ? 11.162 -2.330 -21.926 1.00 98.75 84 PHE A CA 1
ATOM 674 C C . PHE A 1 84 ? 11.818 -3.040 -23.102 1.00 98.75 84 PHE A C 1
ATOM 676 O O . PHE A 1 84 ? 11.653 -4.246 -23.287 1.00 98.75 84 PHE A O 1
ATOM 683 N N . GLU A 1 85 ? 12.547 -2.286 -23.909 1.00 98.75 85 GLU A N 1
ATOM 684 C CA . GLU A 1 85 ? 13.370 -2.805 -24.992 1.00 98.75 85 GLU A CA 1
ATOM 685 C C . GLU A 1 85 ? 14.830 -2.502 -24.692 1.00 98.75 85 GLU A C 1
ATOM 687 O O . GLU A 1 85 ? 15.156 -1.420 -24.213 1.00 98.75 85 GLU A O 1
ATOM 692 N N . ILE A 1 86 ? 15.703 -3.455 -24.991 1.00 98.75 86 ILE A N 1
ATOM 693 C CA . ILE A 1 86 ? 17.147 -3.340 -24.804 1.00 98.75 86 ILE A CA 1
ATOM 694 C C . ILE A 1 86 ? 17.861 -3.912 -26.025 1.00 98.75 86 ILE A C 1
ATOM 696 O O . ILE A 1 86 ? 17.427 -4.913 -26.604 1.00 98.75 86 ILE A O 1
ATOM 700 N N . TRP A 1 87 ? 18.967 -3.289 -26.410 1.00 98.56 87 TRP A N 1
ATOM 701 C CA . TRP A 1 87 ? 19.862 -3.781 -27.448 1.00 98.56 87 TRP A CA 1
ATOM 702 C C . TRP A 1 87 ? 21.320 -3.419 -27.130 1.00 98.56 87 TRP A C 1
ATOM 704 O O . TRP A 1 87 ? 21.587 -2.435 -26.434 1.00 98.56 87 TRP A O 1
ATOM 714 N N . PRO A 1 88 ? 22.299 -4.178 -27.651 1.00 98.31 88 PRO A N 1
ATOM 715 C CA . PRO A 1 88 ? 23.702 -3.805 -27.526 1.00 98.31 88 PRO A CA 1
ATOM 716 C C . PRO A 1 88 ? 23.992 -2.484 -28.253 1.00 98.31 88 PRO A C 1
ATOM 718 O O . PRO A 1 88 ? 23.545 -2.279 -29.385 1.00 98.31 88 PRO A O 1
ATOM 721 N N . ALA A 1 89 ? 24.802 -1.616 -27.648 1.00 96.88 89 ALA A N 1
ATOM 722 C CA . ALA A 1 89 ? 25.167 -0.326 -28.226 1.00 96.88 89 ALA A CA 1
ATOM 723 C C . ALA A 1 89 ? 25.764 -0.488 -29.638 1.00 96.88 89 ALA A C 1
ATOM 725 O O . ALA A 1 89 ? 26.602 -1.359 -29.895 1.00 96.88 89 ALA A O 1
ATOM 726 N N . GLY A 1 90 ? 25.300 0.341 -30.576 1.00 95.56 90 GLY A N 1
ATOM 727 C CA . GLY A 1 90 ? 25.683 0.267 -31.991 1.00 95.56 90 GLY A CA 1
ATOM 728 C C . GLY A 1 90 ? 25.025 -0.868 -32.789 1.00 95.56 90 GLY A C 1
ATOM 729 O O . GLY A 1 90 ? 25.311 -1.006 -33.980 1.00 95.56 90 GLY A O 1
ATOM 730 N N . ARG A 1 91 ? 24.137 -1.668 -32.178 1.00 96.69 91 ARG A N 1
ATOM 731 C CA . ARG A 1 91 ? 23.392 -2.760 -32.833 1.00 96.69 91 ARG A CA 1
ATOM 732 C C . ARG A 1 91 ? 21.874 -2.660 -32.586 1.00 96.69 91 ARG A C 1
ATOM 734 O O . ARG A 1 91 ? 21.279 -3.617 -32.096 1.00 96.69 91 ARG A O 1
ATOM 741 N N . PRO A 1 92 ? 21.206 -1.561 -33.000 1.00 94.25 92 PRO A N 1
ATOM 742 C CA . PRO A 1 92 ? 19.777 -1.322 -32.732 1.00 94.25 92 PRO A CA 1
ATOM 743 C C . PRO A 1 92 ? 18.810 -2.315 -33.401 1.00 94.25 92 PRO A C 1
ATOM 745 O O . PRO A 1 92 ? 17.611 -2.260 -33.165 1.00 94.25 92 PRO A O 1
ATOM 748 N N . GLY A 1 93 ? 19.301 -3.223 -34.251 1.00 95.19 93 GLY A N 1
ATOM 749 C CA . GLY A 1 93 ? 18.498 -4.314 -34.813 1.00 95.19 93 GLY A CA 1
ATOM 750 C C . GLY A 1 93 ? 18.399 -5.555 -33.915 1.00 95.19 93 GLY A C 1
ATOM 751 O O . GLY A 1 93 ? 17.551 -6.406 -34.166 1.00 95.19 93 GLY A O 1
ATOM 752 N N . GLU A 1 94 ? 19.246 -5.681 -32.888 1.00 97.31 94 GLU A N 1
ATOM 753 C CA . GLU A 1 94 ? 19.284 -6.828 -31.967 1.00 97.31 94 GLU A CA 1
ATOM 754 C C . GLU A 1 94 ? 18.448 -6.555 -30.704 1.00 97.31 94 GLU A C 1
ATOM 756 O O . GLU A 1 94 ? 18.956 -6.571 -29.583 1.00 97.31 94 GLU A O 1
ATOM 761 N N . VAL A 1 95 ? 17.157 -6.263 -30.890 1.00 98.25 95 VAL A N 1
ATOM 762 C CA . VAL A 1 95 ? 16.254 -5.877 -29.795 1.00 98.25 95 VAL A CA 1
ATOM 763 C C . VAL A 1 95 ? 15.741 -7.097 -29.034 1.00 98.25 95 VAL A C 1
ATOM 765 O O . VAL A 1 95 ? 15.157 -8.014 -29.615 1.00 98.25 95 VAL A O 1
ATOM 768 N N . THR A 1 96 ? 15.881 -7.059 -27.712 1.00 98.56 96 THR A N 1
ATOM 769 C CA . THR A 1 96 ? 15.130 -7.907 -26.781 1.00 98.56 96 THR A CA 1
ATOM 770 C C . THR A 1 96 ? 14.056 -7.066 -26.106 1.00 98.56 96 THR A C 1
ATOM 772 O O . THR A 1 96 ? 14.330 -5.954 -25.662 1.00 98.56 96 THR A O 1
ATOM 775 N N . ARG A 1 97 ? 12.828 -7.587 -26.038 1.00 98.56 97 ARG A N 1
ATOM 776 C CA . ARG A 1 97 ? 11.671 -6.892 -25.465 1.00 98.56 97 ARG A CA 1
ATOM 777 C C . ARG A 1 97 ? 11.116 -7.651 -24.266 1.00 98.56 97 ARG A C 1
ATOM 779 O O . ARG A 1 97 ? 10.948 -8.868 -24.336 1.00 98.56 97 ARG A O 1
ATOM 786 N N . PHE A 1 98 ? 10.765 -6.901 -23.231 1.00 98.56 98 PHE A N 1
ATOM 787 C CA . PHE A 1 98 ? 10.163 -7.368 -21.990 1.00 98.56 98 PHE A CA 1
ATOM 788 C C . PHE A 1 98 ? 8.841 -6.651 -21.732 1.00 98.56 98 PHE A C 1
ATOM 790 O O . PHE A 1 98 ? 8.648 -5.496 -22.128 1.00 98.56 98 PHE A O 1
ATOM 797 N N . THR A 1 99 ? 7.931 -7.341 -21.055 1.00 98.38 99 THR A N 1
ATOM 798 C CA . THR A 1 99 ? 6.713 -6.751 -20.497 1.00 98.38 99 THR A CA 1
ATOM 799 C C . THR A 1 99 ? 6.927 -6.560 -19.006 1.00 98.38 99 THR A C 1
ATOM 801 O O . THR A 1 99 ? 7.519 -7.415 -18.358 1.00 98.38 99 THR A O 1
ATOM 804 N N . GLY A 1 100 ? 6.456 -5.437 -18.475 1.00 97.88 100 GLY A N 1
ATOM 805 C CA . GLY A 1 100 ? 6.582 -5.131 -17.057 1.00 97.88 100 GLY A CA 1
ATOM 806 C C . GLY A 1 100 ? 5.389 -4.347 -16.539 1.00 97.88 100 GLY A C 1
ATOM 807 O O . GLY A 1 100 ? 4.393 -4.158 -17.245 1.00 97.88 100 GLY A O 1
ATOM 808 N N . LEU A 1 101 ? 5.521 -3.845 -15.316 1.00 97.56 101 LEU A N 1
ATOM 809 C CA . LEU A 1 101 ? 4.564 -2.925 -14.715 1.00 97.56 101 LEU A CA 1
ATOM 810 C C . LEU A 1 101 ? 5.165 -1.522 -14.713 1.00 97.56 101 LEU A C 1
ATOM 812 O O . LEU A 1 101 ? 6.306 -1.345 -14.296 1.00 97.56 101 LEU A O 1
ATOM 816 N N . ALA A 1 102 ? 4.409 -0.520 -15.167 1.00 97.06 102 ALA A N 1
ATOM 817 C CA . ALA A 1 102 ? 4.833 0.866 -15.001 1.00 97.06 102 ALA A CA 1
ATOM 818 C C . ALA A 1 102 ? 5.058 1.137 -13.509 1.00 97.06 102 ALA A C 1
ATOM 820 O O . ALA A 1 102 ? 4.259 0.720 -12.673 1.00 97.06 102 ALA A O 1
ATOM 821 N N . LEU A 1 103 ? 6.141 1.821 -13.172 1.00 94.56 103 LEU A N 1
ATOM 822 C CA . LEU A 1 103 ? 6.414 2.152 -11.783 1.00 94.56 103 LEU A CA 1
ATOM 823 C C . LEU A 1 103 ? 5.358 3.184 -11.316 1.00 94.56 103 LEU A C 1
ATOM 825 O O . LEU A 1 103 ? 5.061 4.119 -12.077 1.00 94.56 103 LEU A O 1
ATOM 829 N N . PRO A 1 104 ? 4.725 3.003 -10.139 1.00 94.69 104 PRO A N 1
ATOM 830 C CA . PRO A 1 104 ? 3.671 3.886 -9.648 1.00 94.69 104 PRO A CA 1
ATOM 831 C C . PRO A 1 104 ? 4.040 5.371 -9.711 1.00 94.69 104 PRO A C 1
ATOM 833 O O . PRO A 1 104 ? 5.171 5.749 -9.424 1.00 94.69 104 PRO A O 1
ATOM 836 N N . TYR A 1 105 ? 3.076 6.204 -10.113 1.00 95.31 105 TYR A N 1
ATOM 837 C CA . TYR A 1 105 ? 3.189 7.673 -10.162 1.00 95.31 105 TYR A CA 1
ATOM 838 C C . TYR A 1 105 ? 4.340 8.238 -11.017 1.00 95.31 105 TYR A C 1
ATOM 840 O O . TYR A 1 105 ? 4.668 9.422 -10.930 1.00 95.31 105 TYR A O 1
ATOM 848 N N . THR A 1 106 ? 4.908 7.428 -11.913 1.00 95.81 106 THR A N 1
ATOM 849 C CA . THR A 1 106 ? 5.867 7.892 -12.923 1.00 95.81 106 THR A CA 1
ATOM 850 C C . THR A 1 106 ? 5.181 8.479 -14.151 1.00 95.81 106 THR A C 1
ATOM 852 O O . THR A 1 106 ? 4.061 8.103 -14.505 1.00 95.81 106 THR A O 1
ATOM 855 N N . THR A 1 107 ? 5.864 9.409 -14.821 1.00 95.50 107 THR A N 1
ATOM 856 C CA . THR A 1 107 ? 5.362 10.043 -16.046 1.00 95.50 107 THR A CA 1
ATOM 857 C C . THR A 1 107 ? 5.259 9.008 -17.178 1.00 95.50 107 THR A C 1
ATOM 859 O O . THR A 1 107 ? 6.272 8.392 -17.514 1.00 95.50 107 THR A O 1
ATOM 862 N N . PRO A 1 108 ? 4.078 8.806 -17.797 1.00 96.50 108 PRO A N 1
ATOM 863 C CA . PRO A 1 108 ? 3.933 7.930 -18.960 1.00 96.50 108 PRO A CA 1
ATOM 864 C C . PRO A 1 108 ? 4.788 8.383 -20.149 1.00 96.50 108 PRO A C 1
ATOM 866 O O . PRO A 1 108 ? 5.045 9.575 -20.326 1.00 96.50 108 PRO A O 1
ATOM 869 N N . THR A 1 109 ? 5.185 7.447 -21.010 1.00 97.81 109 THR A N 1
ATOM 870 C CA . THR A 1 109 ? 5.984 7.746 -22.206 1.00 97.81 109 THR A CA 1
ATOM 871 C C . THR A 1 109 ? 5.614 6.852 -23.390 1.00 97.81 109 THR A C 1
ATOM 873 O O . THR A 1 109 ? 5.438 5.642 -23.253 1.00 97.81 109 THR A O 1
ATOM 876 N N . GLU A 1 110 ? 5.567 7.428 -24.593 1.00 97.00 110 GLU A N 1
ATOM 877 C CA . GLU A 1 110 ? 5.458 6.664 -25.849 1.00 97.00 110 GLU A CA 1
ATOM 878 C C . GLU A 1 110 ? 6.816 6.078 -26.299 1.00 97.00 110 GLU A C 1
ATOM 880 O O . GLU A 1 110 ? 6.892 5.255 -27.221 1.00 97.00 110 GLU A O 1
ATOM 885 N N . GLY A 1 111 ? 7.909 6.486 -25.647 1.00 95.06 111 GLY A N 1
ATOM 886 C CA . GLY A 1 111 ? 9.264 6.050 -25.957 1.00 95.06 111 GLY A CA 1
ATOM 887 C C . GLY A 1 111 ? 10.309 6.980 -25.357 1.00 95.06 111 GLY A C 1
ATOM 888 O O . GLY A 1 111 ? 10.584 8.037 -25.919 1.00 95.06 111 GLY A O 1
ATOM 889 N N . THR A 1 112 ? 10.929 6.558 -24.258 1.00 98.00 112 THR A N 1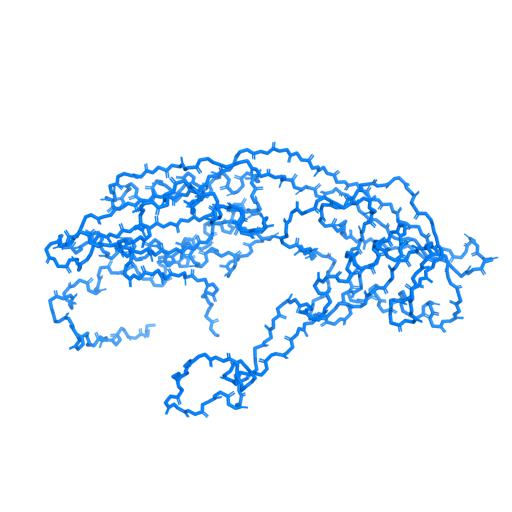
ATOM 890 C CA . THR A 1 112 ? 12.119 7.215 -23.703 1.00 98.00 112 THR A CA 1
ATOM 891 C C . THR A 1 112 ? 13.324 6.318 -23.918 1.00 98.00 112 THR A C 1
ATOM 893 O O . THR A 1 112 ? 13.371 5.220 -23.366 1.00 98.00 112 THR A O 1
ATOM 896 N N . GLU A 1 113 ? 14.272 6.782 -24.731 1.00 97.75 113 GLU A N 1
ATOM 897 C CA . GLU A 1 113 ? 15.492 6.052 -25.081 1.00 97.75 113 GLU A CA 1
ATOM 898 C C . GLU A 1 113 ? 16.712 6.588 -24.326 1.00 97.75 113 GLU A C 1
ATOM 900 O O . GLU A 1 113 ? 16.801 7.779 -24.016 1.00 97.75 113 GLU A O 1
ATOM 905 N N . GLY A 1 114 ? 17.675 5.713 -24.048 1.00 97.31 114 GLY A N 1
ATOM 906 C CA . GLY A 1 114 ? 18.935 6.108 -23.430 1.00 97.31 114 GLY A CA 1
ATOM 907 C C . GLY A 1 114 ? 19.909 4.950 -23.259 1.00 97.31 114 GLY A C 1
ATOM 908 O O . GLY A 1 114 ? 19.543 3.779 -23.369 1.00 97.31 114 GLY A O 1
ATOM 909 N N . ARG A 1 115 ? 21.169 5.289 -22.966 1.00 97.62 115 ARG A N 1
ATOM 910 C CA . ARG A 1 115 ? 22.165 4.313 -22.503 1.00 97.62 115 ARG A CA 1
ATOM 911 C C . ARG A 1 115 ? 21.727 3.739 -21.158 1.00 97.62 115 ARG A C 1
ATOM 913 O O . ARG A 1 115 ? 21.235 4.498 -20.326 1.00 97.62 115 ARG A O 1
ATOM 920 N N . LEU A 1 116 ? 21.921 2.447 -20.928 1.00 97.94 116 LEU A N 1
ATOM 921 C CA . LEU A 1 116 ? 21.662 1.854 -19.615 1.00 97.94 116 LEU A CA 1
ATOM 922 C C . LEU A 1 116 ? 22.877 2.063 -18.712 1.00 97.94 116 LEU A C 1
ATOM 924 O O . LEU A 1 116 ? 24.010 1.823 -19.132 1.00 97.94 116 LEU A O 1
ATOM 928 N N . VAL A 1 117 ? 22.631 2.460 -17.467 1.00 96.94 117 VAL A N 1
ATOM 929 C CA . VAL A 1 117 ? 23.653 2.618 -16.430 1.00 96.94 117 VAL A CA 1
ATOM 930 C C . VAL A 1 117 ? 23.163 1.909 -15.175 1.00 96.94 117 VAL A C 1
ATOM 932 O O . VAL A 1 117 ? 22.072 2.208 -14.691 1.00 96.94 117 VAL A O 1
ATOM 935 N N . ARG A 1 118 ? 23.947 0.959 -14.652 1.00 95.06 118 ARG A N 1
ATOM 936 C CA . ARG A 1 118 ? 23.645 0.361 -13.347 1.00 95.06 118 ARG A CA 1
ATOM 937 C C . ARG A 1 118 ? 23.960 1.387 -12.275 1.00 95.06 118 ARG A C 1
ATOM 939 O O . ARG A 1 118 ? 25.043 1.961 -12.297 1.00 95.06 118 ARG A O 1
ATOM 946 N N . MET A 1 119 ? 23.047 1.594 -11.339 1.00 91.00 119 MET A N 1
ATOM 947 C CA . MET A 1 119 ? 23.257 2.582 -10.279 1.00 91.00 119 MET A CA 1
ATOM 948 C C . MET A 1 119 ? 24.461 2.240 -9.386 1.00 91.00 119 MET A C 1
ATOM 950 O O . MET A 1 119 ? 25.162 3.139 -8.933 1.00 91.00 119 MET A O 1
ATOM 954 N N . GLU A 1 120 ? 24.779 0.951 -9.216 1.00 89.06 120 GLU A N 1
ATOM 955 C CA . GLU A 1 120 ? 25.993 0.510 -8.511 1.00 89.06 120 GLU A CA 1
ATOM 956 C C . GLU A 1 120 ? 27.308 0.894 -9.220 1.00 89.06 120 GLU A C 1
ATOM 958 O O . GLU A 1 120 ? 28.357 0.942 -8.576 1.00 89.06 120 GLU A O 1
ATOM 963 N N . ASP A 1 121 ? 27.274 1.188 -10.527 1.00 88.88 121 ASP A N 1
ATOM 964 C CA . ASP A 1 121 ? 28.461 1.562 -11.307 1.00 88.88 121 ASP A CA 1
ATOM 965 C C . ASP A 1 121 ? 28.787 3.067 -11.216 1.00 88.88 121 ASP A C 1
ATOM 967 O O . ASP A 1 121 ? 29.894 3.474 -11.584 1.00 88.88 121 ASP A O 1
ATOM 971 N N . GLY A 1 122 ? 27.854 3.896 -10.726 1.00 83.31 122 GLY A N 1
ATOM 972 C CA . GLY A 1 122 ? 28.033 5.336 -10.523 1.00 83.31 122 GLY A CA 1
ATOM 973 C C . GLY A 1 122 ? 26.851 6.196 -10.987 1.00 83.31 122 GLY A C 1
ATOM 974 O O . GLY A 1 122 ? 25.768 5.699 -11.288 1.00 83.31 122 GLY A O 1
ATOM 975 N N . GLU A 1 123 ? 27.080 7.512 -11.048 1.00 84.75 123 GLU A N 1
ATOM 976 C CA . GLU A 1 123 ? 26.085 8.503 -11.485 1.00 84.75 123 GLU A CA 1
ATOM 977 C C . GLU A 1 123 ? 25.626 8.247 -12.934 1.00 84.75 123 GLU A C 1
ATOM 979 O O . GLU A 1 123 ? 26.430 7.963 -13.827 1.00 84.75 123 GLU A O 1
ATOM 984 N N . VAL A 1 124 ? 24.318 8.370 -13.180 1.00 87.19 124 VAL A N 1
ATOM 985 C CA . VAL A 1 124 ? 23.714 8.060 -14.486 1.00 87.19 124 VAL A CA 1
ATOM 986 C C . VAL A 1 124 ? 23.954 9.181 -15.507 1.00 87.19 124 VAL A C 1
ATOM 988 O O . VAL A 1 124 ? 24.232 8.864 -16.668 1.00 87.19 124 VAL A O 1
ATOM 991 N N . ASP A 1 125 ? 23.870 10.454 -15.089 1.00 88.06 125 ASP A N 1
ATOM 992 C CA . ASP A 1 125 ? 24.042 11.697 -15.875 1.00 88.06 125 ASP A CA 1
ATOM 993 C C . ASP A 1 125 ? 23.627 11.569 -17.352 1.00 88.06 125 ASP A C 1
ATOM 995 O O . ASP A 1 125 ? 24.453 11.490 -18.270 1.00 88.06 125 ASP A O 1
ATOM 999 N N . GLY A 1 126 ? 22.317 11.495 -17.587 1.00 88.81 126 GLY A N 1
ATOM 1000 C CA . GLY A 1 126 ? 21.737 11.254 -18.903 1.00 88.81 126 GLY A CA 1
ATOM 1001 C C . GLY A 1 126 ? 21.766 9.773 -19.285 1.00 88.81 126 GLY A C 1
ATOM 1002 O O . GLY A 1 126 ? 22.765 9.245 -19.772 1.00 88.81 126 GLY A O 1
ATOM 1003 N N . GLY A 1 127 ? 20.629 9.098 -19.129 1.00 95.62 127 GLY A N 1
ATOM 1004 C CA . GLY A 1 127 ? 20.479 7.681 -19.453 1.00 95.62 127 GLY A CA 1
ATOM 1005 C C . GLY A 1 127 ? 19.382 7.010 -18.638 1.00 95.62 127 GLY A C 1
ATOM 1006 O O . GLY A 1 127 ? 18.697 7.645 -17.842 1.00 95.62 127 GLY A O 1
ATOM 1007 N N . ILE A 1 128 ? 19.228 5.709 -18.842 1.00 98.00 128 ILE A N 1
ATOM 1008 C CA . ILE A 1 128 ? 18.283 4.864 -18.123 1.00 98.00 128 ILE A CA 1
ATOM 1009 C C . ILE A 1 128 ? 19.007 4.266 -16.918 1.00 98.00 128 ILE A C 1
ATOM 1011 O O . ILE A 1 128 ? 19.959 3.500 -17.087 1.00 98.00 128 ILE A O 1
ATOM 1015 N N . ALA A 1 129 ? 18.553 4.614 -15.718 1.00 97.38 129 ALA A N 1
ATOM 1016 C CA . ALA A 1 129 ? 19.025 4.008 -14.482 1.00 97.38 129 ALA A CA 1
ATOM 1017 C C . ALA A 1 129 ? 18.518 2.565 -14.384 1.00 97.38 129 ALA A C 1
ATOM 1019 O O . ALA A 1 129 ? 17.345 2.304 -14.651 1.00 97.38 129 ALA A O 1
ATOM 1020 N N . VAL A 1 130 ? 19.391 1.639 -14.000 1.00 97.12 130 VAL A N 1
ATOM 1021 C CA . VAL A 1 130 ? 19.052 0.232 -13.770 1.00 97.12 130 VAL A CA 1
ATOM 1022 C C . VAL A 1 130 ? 19.440 -0.135 -12.345 1.00 97.12 130 VAL A C 1
ATOM 1024 O O . VAL A 1 130 ? 20.598 0.034 -11.961 1.00 97.12 130 VAL A O 1
ATOM 1027 N N . GLN A 1 131 ? 18.480 -0.642 -11.579 1.00 94.44 131 GLN A N 1
ATOM 1028 C CA . GLN A 1 131 ? 18.663 -0.998 -10.174 1.00 94.44 131 GLN A CA 1
ATOM 1029 C C . GLN A 1 131 ? 18.078 -2.378 -9.898 1.00 94.44 131 GLN A C 1
ATOM 1031 O O . GLN A 1 131 ? 16.966 -2.689 -10.325 1.00 94.44 131 GLN A O 1
ATOM 1036 N N . GLU A 1 132 ? 18.816 -3.192 -9.155 1.00 93.31 132 GLU A N 1
ATOM 1037 C CA . GLU A 1 132 ? 18.312 -4.449 -8.609 1.00 93.31 132 GLU A CA 1
ATOM 1038 C C . GLU A 1 132 ? 17.591 -4.182 -7.287 1.00 93.31 132 GLU A C 1
ATOM 1040 O O . GLU A 1 132 ? 18.087 -3.434 -6.445 1.00 93.31 132 GLU A O 1
ATOM 1045 N N . ILE A 1 133 ? 16.418 -4.785 -7.117 1.00 91.06 133 ILE A N 1
ATOM 1046 C CA . ILE A 1 133 ? 15.596 -4.670 -5.916 1.00 91.06 133 ILE A CA 1
ATOM 1047 C C . ILE A 1 133 ? 15.504 -6.030 -5.248 1.00 91.06 133 ILE A C 1
ATOM 1049 O O . ILE A 1 133 ? 15.165 -7.040 -5.877 1.00 91.06 133 ILE A O 1
ATOM 1053 N N . GLY A 1 134 ? 15.761 -6.031 -3.946 1.00 89.12 134 GLY A N 1
ATOM 1054 C CA . GLY A 1 134 ? 15.581 -7.194 -3.098 1.00 89.12 134 GLY A CA 1
ATOM 1055 C C . GLY A 1 134 ? 14.846 -6.881 -1.807 1.00 89.12 134 GLY A C 1
ATOM 1056 O O . GLY A 1 134 ? 14.392 -5.770 -1.546 1.00 89.12 134 GLY A O 1
ATOM 1057 N N . PHE A 1 135 ? 14.718 -7.909 -0.980 1.00 88.88 135 PHE A N 1
ATOM 1058 C CA . PHE A 1 135 ? 14.181 -7.765 0.363 1.00 88.88 135 PHE A CA 1
ATOM 1059 C C . PHE A 1 135 ? 15.267 -7.450 1.375 1.00 88.88 135 PHE A C 1
ATOM 1061 O O . PHE A 1 135 ? 16.333 -8.069 1.380 1.00 88.88 135 PHE A O 1
ATOM 1068 N N . THR A 1 136 ? 14.948 -6.558 2.308 1.00 88.06 136 THR A N 1
ATOM 1069 C CA . THR A 1 136 ? 15.830 -6.293 3.441 1.00 88.06 136 THR A CA 1
ATOM 1070 C C . THR A 1 136 ? 15.639 -7.361 4.508 1.00 88.06 136 THR A C 1
ATOM 1072 O O . THR A 1 136 ? 14.532 -7.591 4.994 1.00 88.06 136 THR A O 1
ATOM 1075 N N . GLN A 1 137 ? 16.732 -8.006 4.905 1.00 91.00 137 GLN A N 1
ATOM 1076 C CA . GLN A 1 137 ? 16.760 -8.861 6.087 1.00 91.00 137 GLN A CA 1
ATOM 1077 C C . GLN A 1 137 ? 17.136 -8.003 7.290 1.00 91.00 137 GLN A C 1
ATOM 1079 O O . GLN A 1 137 ? 18.235 -7.456 7.335 1.00 91.00 137 GLN A O 1
ATOM 1084 N N . LEU A 1 138 ? 16.219 -7.873 8.245 1.00 90.25 138 LEU A N 1
ATOM 1085 C CA . LEU A 1 138 ? 16.375 -7.039 9.428 1.00 90.25 138 LEU A CA 1
ATOM 1086 C C . LEU A 1 138 ? 16.463 -7.926 10.681 1.00 90.25 138 LEU A C 1
ATOM 1088 O O . LEU A 1 138 ? 15.431 -8.391 11.180 1.00 90.25 138 LEU A O 1
ATOM 1092 N N . PRO A 1 139 ? 17.675 -8.199 11.197 1.00 93.50 139 PRO A N 1
ATOM 1093 C CA . PRO A 1 139 ? 17.841 -8.906 12.460 1.00 93.50 139 PRO A CA 1
ATOM 1094 C C . PRO A 1 139 ? 17.156 -8.145 13.598 1.00 93.50 139 PRO A C 1
ATOM 1096 O O . PRO A 1 139 ? 17.378 -6.946 13.779 1.00 93.50 139 PRO A O 1
ATOM 1099 N N . GLN A 1 140 ? 16.351 -8.833 14.407 1.00 92.56 140 GLN A N 1
ATOM 1100 C CA . GLN A 1 140 ? 15.635 -8.194 15.519 1.00 92.56 140 GLN A CA 1
ATOM 1101 C C . GLN A 1 140 ? 16.584 -7.680 16.606 1.00 92.56 140 GLN A C 1
ATOM 1103 O O . GLN A 1 140 ? 16.263 -6.723 17.304 1.00 92.56 140 GLN A O 1
ATOM 1108 N N . SER A 1 141 ? 17.795 -8.231 16.695 1.00 92.56 141 SER A N 1
ATOM 1109 C CA . SER A 1 141 ? 18.871 -7.690 17.529 1.00 92.56 141 SER A CA 1
ATOM 1110 C C . SER A 1 141 ? 19.293 -6.267 17.130 1.00 92.56 141 SER A C 1
ATOM 1112 O O . SER A 1 141 ? 19.594 -5.452 18.002 1.00 92.56 141 SER A O 1
ATOM 1114 N N . GLU A 1 142 ? 19.269 -5.918 15.839 1.00 91.31 142 GLU A N 1
ATOM 1115 C CA . GLU A 1 142 ? 19.548 -4.548 15.389 1.00 91.31 142 GLU A CA 1
ATOM 1116 C C . GLU A 1 142 ? 18.407 -3.591 15.723 1.00 91.31 142 GLU A C 1
ATOM 1118 O O . GLU A 1 142 ? 18.652 -2.449 16.119 1.00 91.31 142 GLU A O 1
ATOM 1123 N N . VAL A 1 143 ? 17.164 -4.058 15.582 1.00 89.44 143 VAL A N 1
ATOM 1124 C CA . VAL A 1 143 ? 15.972 -3.298 15.975 1.00 89.44 143 VAL A CA 1
ATOM 1125 C C . VAL A 1 143 ? 16.013 -3.025 17.477 1.00 89.44 143 VAL A C 1
ATOM 1127 O O . VAL A 1 143 ? 15.897 -1.876 17.898 1.00 89.44 143 VAL A O 1
ATOM 1130 N N . GLN A 1 144 ? 16.288 -4.058 18.278 1.00 90.81 144 GLN A N 1
ATOM 1131 C CA . GLN A 1 144 ? 16.445 -3.965 19.728 1.00 90.81 144 GLN A CA 1
ATOM 1132 C C . GLN A 1 144 ? 17.524 -2.957 20.129 1.00 90.81 144 GLN A C 1
ATOM 1134 O O . GLN A 1 144 ? 17.304 -2.154 21.029 1.00 90.81 144 GLN A O 1
ATOM 1139 N N . ALA A 1 145 ? 18.674 -2.959 19.448 1.00 91.00 145 ALA A N 1
ATOM 1140 C CA . ALA A 1 145 ? 19.773 -2.041 19.745 1.00 91.00 145 ALA A CA 1
ATOM 1141 C C . ALA A 1 145 ? 19.429 -0.560 19.487 1.00 91.00 145 ALA A C 1
ATOM 1143 O O . ALA A 1 145 ? 20.081 0.322 20.048 1.00 91.00 145 ALA A O 1
ATOM 1144 N N . ARG A 1 146 ? 18.431 -0.280 18.638 1.00 90.88 146 ARG A N 1
ATOM 1145 C CA . ARG A 1 146 ? 17.943 1.076 18.323 1.00 90.88 146 ARG A CA 1
ATOM 1146 C C . ARG A 1 146 ? 16.692 1.459 19.126 1.00 90.88 146 ARG A C 1
ATOM 1148 O O . ARG A 1 146 ? 16.294 2.623 19.097 1.00 90.88 146 ARG A O 1
ATOM 1155 N N . ALA A 1 147 ? 16.071 0.509 19.822 1.00 89.88 147 ALA A N 1
ATOM 1156 C CA . ALA A 1 147 ? 14.849 0.733 20.581 1.00 89.88 147 ALA A CA 1
ATOM 1157 C C . ALA A 1 147 ? 15.113 1.530 21.870 1.00 89.88 147 ALA A C 1
ATOM 1159 O O . ALA A 1 147 ? 16.179 1.444 22.477 1.00 89.88 147 ALA A O 1
ATOM 1160 N N . THR A 1 148 ? 14.119 2.306 22.313 1.00 94.06 148 THR A N 1
ATOM 1161 C CA . THR A 1 148 ? 14.174 2.987 23.622 1.00 94.06 148 THR A CA 1
ATOM 1162 C C . THR A 1 148 ? 13.982 2.008 24.783 1.00 94.06 148 THR A C 1
ATOM 1164 O O . THR A 1 148 ? 14.572 2.196 25.843 1.00 94.06 148 THR A O 1
ATOM 1167 N N . ASP A 1 149 ? 13.180 0.963 24.574 1.00 91.06 149 ASP A N 1
ATOM 1168 C CA . ASP A 1 149 ? 12.964 -0.145 25.504 1.00 91.06 149 ASP A CA 1
ATOM 1169 C C . ASP A 1 149 ? 12.633 -1.421 24.708 1.00 91.06 149 ASP A C 1
ATOM 1171 O O . ASP A 1 149 ? 12.189 -1.336 23.559 1.00 91.06 149 ASP A O 1
ATOM 1175 N N . ALA A 1 150 ? 12.853 -2.597 25.294 1.00 90.00 150 ALA A N 1
ATOM 1176 C CA . ALA A 1 150 ? 12.576 -3.881 24.657 1.00 90.00 150 ALA A CA 1
ATOM 1177 C C . ALA A 1 150 ? 12.104 -4.925 25.676 1.00 90.00 150 ALA A C 1
ATOM 1179 O O . ALA A 1 150 ? 12.722 -5.126 26.720 1.00 90.00 150 ALA A O 1
ATOM 1180 N N . TYR A 1 151 ? 11.037 -5.648 25.331 1.00 89.69 151 TYR A N 1
ATOM 1181 C CA . TYR A 1 151 ? 10.503 -6.749 26.128 1.00 89.69 151 TYR A CA 1
ATOM 1182 C C . TYR A 1 151 ? 10.686 -8.076 25.386 1.00 89.69 151 TYR A C 1
ATOM 1184 O O . TYR A 1 151 ? 9.897 -8.421 24.511 1.00 89.69 151 TYR A O 1
ATOM 1192 N N . ASP A 1 152 ? 11.735 -8.814 25.751 1.00 91.81 152 ASP A N 1
ATOM 1193 C CA . ASP A 1 152 ? 12.064 -10.137 25.202 1.00 91.81 152 ASP A CA 1
ATOM 1194 C C . ASP A 1 152 ? 12.331 -11.132 26.349 1.00 91.81 152 ASP A C 1
ATOM 1196 O O . ASP A 1 152 ? 13.478 -11.484 26.633 1.00 91.81 152 ASP A O 1
ATOM 1200 N N . PRO A 1 153 ? 11.289 -11.545 27.097 1.00 93.50 153 PRO A N 1
ATOM 1201 C CA . PRO A 1 153 ? 11.452 -12.422 28.258 1.00 93.50 153 PRO A CA 1
ATOM 1202 C C . PRO A 1 153 ? 11.937 -13.831 27.886 1.00 93.50 153 PRO A C 1
ATOM 1204 O O . PRO A 1 153 ? 12.447 -14.545 28.749 1.00 93.50 153 PRO A O 1
ATOM 1207 N N . GLU A 1 154 ? 11.758 -14.236 26.627 1.00 94.00 154 GLU A N 1
ATOM 1208 C CA . GLU A 1 154 ? 12.165 -15.544 26.106 1.00 94.00 154 GLU A CA 1
ATOM 1209 C C . GLU A 1 154 ? 13.569 -15.515 25.481 1.00 94.00 154 GLU A C 1
ATOM 1211 O O . GLU A 1 154 ? 14.151 -16.575 25.254 1.00 94.00 154 GLU A O 1
ATOM 1216 N N . GLY A 1 155 ? 14.145 -14.325 25.271 1.00 92.75 155 GLY A N 1
ATOM 1217 C CA . GLY A 1 155 ? 15.490 -14.148 24.727 1.00 92.75 155 GLY A CA 1
ATOM 1218 C C . GLY A 1 155 ? 15.606 -14.567 23.263 1.00 92.75 155 GLY A C 1
ATOM 1219 O O . GLY A 1 155 ? 16.652 -15.081 22.871 1.00 92.75 155 GLY A O 1
ATOM 1220 N N . VAL A 1 156 ? 14.537 -14.412 22.477 1.00 92.75 156 VAL A N 1
ATOM 1221 C CA . VAL A 1 156 ? 14.449 -14.915 21.096 1.00 92.75 156 VAL A CA 1
ATOM 1222 C C . VAL A 1 156 ? 14.926 -13.910 20.050 1.00 92.75 156 VAL A C 1
ATOM 1224 O O . VAL A 1 156 ? 15.197 -14.296 18.916 1.00 92.75 156 VAL A O 1
ATOM 1227 N N . PHE A 1 157 ? 15.070 -12.628 20.394 1.00 92.69 157 PHE A N 1
ATOM 1228 C CA . PHE A 1 157 ? 15.462 -11.589 19.433 1.00 92.69 157 PHE A CA 1
ATOM 1229 C C . PHE A 1 157 ? 16.793 -11.854 18.706 1.00 92.69 157 PHE A C 1
ATOM 1231 O O . PHE A 1 157 ? 16.864 -11.543 17.515 1.00 92.69 157 PHE A O 1
ATOM 1238 N N . PRO A 1 158 ? 17.838 -12.438 19.333 1.00 92.88 158 PRO A N 1
ATOM 1239 C CA . PRO A 1 158 ? 19.081 -12.765 18.632 1.00 92.88 158 PRO A CA 1
ATOM 1240 C C . PRO A 1 158 ? 18.914 -13.734 17.454 1.00 92.88 158 PRO A C 1
ATOM 1242 O O . PRO A 1 158 ? 19.726 -13.691 16.531 1.00 92.88 158 PRO A O 1
ATOM 1245 N N . ASP A 1 159 ? 17.874 -14.571 17.473 1.00 93.06 159 ASP A N 1
ATOM 1246 C CA . ASP A 1 159 ? 17.636 -15.622 16.477 1.00 93.06 159 ASP A CA 1
ATOM 1247 C C . ASP A 1 159 ? 16.571 -15.233 15.436 1.00 93.06 159 ASP A C 1
ATOM 1249 O O . ASP A 1 159 ? 16.341 -15.962 14.468 1.00 93.06 159 ASP A O 1
ATOM 1253 N N . LEU A 1 160 ? 15.904 -14.089 15.620 1.00 92.56 160 LEU A N 1
ATOM 1254 C CA . LEU A 1 160 ? 14.836 -13.624 14.742 1.00 92.56 160 LEU A CA 1
ATOM 1255 C C . LEU A 1 160 ? 15.359 -12.648 13.690 1.00 92.56 160 LEU A C 1
ATOM 1257 O O . LEU A 1 160 ? 16.036 -11.662 13.986 1.00 92.56 160 LEU A O 1
ATOM 1261 N N . VAL A 1 161 ? 14.954 -12.890 12.447 1.00 92.25 161 VAL A N 1
ATOM 1262 C CA . VAL A 1 161 ? 15.187 -11.994 11.315 1.00 92.25 161 VAL A CA 1
ATOM 1263 C C . VAL A 1 161 ? 13.842 -11.696 10.674 1.00 92.25 161 VAL A C 1
ATOM 1265 O O . VAL A 1 161 ? 13.113 -12.608 10.287 1.00 92.25 161 VAL A O 1
ATOM 1268 N N . GLN A 1 162 ? 13.505 -10.415 10.578 1.00 89.25 162 GLN A N 1
ATOM 1269 C CA . GLN A 1 162 ? 12.338 -9.965 9.837 1.00 89.25 162 GLN A CA 1
ATOM 1270 C C . GLN A 1 162 ? 12.739 -9.717 8.390 1.00 89.25 162 GLN A C 1
ATOM 1272 O O . GLN A 1 162 ? 13.611 -8.901 8.106 1.00 89.25 162 GLN A O 1
ATOM 1277 N N . THR A 1 163 ? 12.078 -10.404 7.467 1.00 88.88 163 THR A N 1
ATOM 1278 C CA . THR A 1 163 ? 12.144 -10.059 6.050 1.00 88.88 163 THR A CA 1
ATOM 1279 C C . THR A 1 163 ? 11.186 -8.903 5.793 1.00 88.88 163 THR A C 1
ATOM 1281 O O . THR A 1 163 ? 9.972 -9.055 5.920 1.00 88.88 163 THR A O 1
ATOM 1284 N N . VAL A 1 164 ? 11.735 -7.742 5.456 1.00 86.19 164 VAL A N 1
ATOM 1285 C CA . VAL A 1 164 ? 10.965 -6.563 5.063 1.00 86.19 164 VAL A CA 1
ATOM 1286 C C . VAL A 1 164 ? 10.757 -6.632 3.548 1.00 86.19 164 VAL A C 1
ATOM 1288 O O . VAL A 1 164 ? 11.744 -6.792 2.824 1.00 86.19 164 VAL A O 1
ATOM 1291 N N . PRO A 1 165 ? 9.515 -6.504 3.041 1.00 81.69 165 PRO A N 1
ATOM 1292 C CA . PRO A 1 165 ? 9.211 -6.660 1.619 1.00 81.69 165 PRO A CA 1
ATOM 1293 C C . PRO A 1 165 ? 9.626 -5.447 0.763 1.00 81.69 165 PRO A C 1
ATOM 1295 O O . PRO A 1 165 ? 9.079 -5.224 -0.314 1.00 81.69 165 PRO A O 1
ATOM 1298 N N . PHE A 1 166 ? 10.596 -4.671 1.248 1.00 78.94 166 PHE A N 1
ATOM 1299 C CA . PHE A 1 166 ? 11.142 -3.477 0.621 1.00 78.94 166 PHE A CA 1
ATOM 1300 C C . PHE A 1 166 ? 12.663 -3.497 0.726 1.00 78.94 166 PHE A C 1
ATOM 1302 O O . PHE A 1 166 ? 13.246 -4.054 1.667 1.00 78.94 166 PHE A O 1
ATOM 1309 N N . ASP A 1 167 ? 13.298 -2.822 -0.218 1.00 76.69 167 ASP A N 1
ATOM 1310 C CA . ASP A 1 167 ? 14.728 -2.576 -0.193 1.00 76.69 167 ASP A CA 1
ATOM 1311 C C . ASP A 1 167 ? 14.998 -1.289 0.599 1.00 76.69 167 ASP A C 1
ATOM 1313 O O . ASP A 1 167 ? 15.102 -0.209 0.026 1.00 76.69 167 ASP A O 1
ATOM 1317 N N . LEU A 1 168 ? 15.010 -1.386 1.937 1.00 69.94 168 LEU A N 1
ATOM 1318 C CA . LEU A 1 168 ? 15.170 -0.246 2.849 1.00 69.94 168 LEU A CA 1
ATOM 1319 C C . LEU A 1 168 ? 16.391 0.634 2.513 1.00 69.94 168 LEU A C 1
ATOM 1321 O O . LEU A 1 168 ? 16.244 1.857 2.546 1.00 69.94 168 LEU A O 1
ATOM 1325 N N . PRO A 1 169 ? 17.569 0.071 2.171 1.00 66.69 169 PRO A N 1
ATOM 1326 C CA . PRO A 1 169 ? 18.706 0.853 1.687 1.00 66.69 169 PRO A CA 1
ATOM 1327 C C . PRO A 1 169 ? 18.421 1.683 0.430 1.00 66.69 169 PRO A C 1
ATOM 1329 O O . PRO A 1 169 ? 18.957 2.782 0.321 1.00 66.69 169 PRO A O 1
ATOM 1332 N N . HIS A 1 170 ? 17.571 1.186 -0.473 1.00 67.94 170 HIS A N 1
ATOM 1333 C CA . HIS A 1 170 ? 17.311 1.775 -1.790 1.00 67.94 170 HIS A CA 1
ATOM 1334 C C . HIS A 1 170 ? 15.931 2.456 -1.902 1.00 67.94 170 HIS A C 1
ATOM 1336 O O . HIS A 1 170 ? 15.476 2.777 -2.999 1.00 67.94 170 HIS A O 1
ATOM 1342 N N . VAL A 1 171 ? 15.246 2.724 -0.779 1.00 65.69 171 VAL A N 1
ATOM 1343 C CA . VAL A 1 171 ? 13.921 3.391 -0.747 1.00 65.69 171 VAL A CA 1
ATOM 1344 C C . VAL A 1 171 ? 13.926 4.730 -1.489 1.00 65.69 171 VAL A C 1
ATOM 1346 O O . VAL A 1 171 ? 12.928 5.086 -2.107 1.00 65.69 171 VAL A O 1
ATOM 1349 N N . LEU A 1 172 ? 15.049 5.451 -1.443 1.00 65.06 172 LEU A N 1
ATOM 1350 C CA . LEU A 1 172 ? 15.223 6.763 -2.071 1.00 65.06 172 LEU A CA 1
ATOM 1351 C C . LEU A 1 172 ? 15.975 6.701 -3.405 1.00 65.06 172 LEU A C 1
ATOM 1353 O O . LEU A 1 172 ? 16.159 7.738 -4.041 1.00 65.06 172 LEU A O 1
ATOM 1357 N N . ASP A 1 173 ? 16.422 5.524 -3.842 1.00 78.50 173 ASP A N 1
ATOM 1358 C CA . ASP A 1 173 ? 17.321 5.415 -4.994 1.00 78.50 173 ASP A CA 1
ATOM 1359 C C . ASP A 1 173 ? 16.656 5.866 -6.283 1.00 78.50 173 ASP A C 1
ATOM 1361 O O . ASP A 1 173 ? 17.308 6.434 -7.154 1.00 78.50 173 ASP A O 1
ATOM 1365 N N . PHE A 1 174 ? 15.340 5.702 -6.394 1.00 83.94 174 PHE A N 1
ATOM 1366 C CA . PHE A 1 174 ? 14.631 6.234 -7.545 1.00 83.94 174 PHE A CA 1
ATOM 1367 C C . PHE A 1 174 ? 14.717 7.771 -7.616 1.00 83.94 174 PHE A C 1
ATOM 1369 O O . PHE A 1 174 ? 14.998 8.328 -8.679 1.00 83.94 174 PHE A O 1
ATOM 1376 N N . ASP A 1 175 ? 14.570 8.461 -6.485 1.00 88.19 175 ASP A N 1
ATOM 1377 C CA . ASP A 1 175 ? 14.679 9.923 -6.413 1.00 88.19 175 ASP A CA 1
ATOM 1378 C C . ASP A 1 175 ? 16.130 10.404 -6.545 1.00 88.19 175 ASP A C 1
ATOM 1380 O O . ASP A 1 175 ? 16.391 11.456 -7.137 1.00 88.19 175 ASP A O 1
ATOM 1384 N N . ILE A 1 176 ? 17.090 9.608 -6.064 1.00 88.50 176 ILE A N 1
ATOM 1385 C CA . ILE A 1 176 ? 18.521 9.829 -6.299 1.00 88.50 176 ILE A CA 1
ATOM 1386 C C . ILE A 1 176 ? 18.828 9.724 -7.796 1.00 88.50 176 ILE A C 1
ATOM 1388 O O . ILE A 1 176 ? 19.436 10.636 -8.347 1.00 88.50 176 ILE A O 1
ATOM 1392 N N . ALA A 1 177 ? 18.336 8.693 -8.487 1.00 91.31 177 ALA A N 1
ATOM 1393 C CA . ALA A 1 177 ? 18.539 8.531 -9.924 1.00 91.31 177 ALA A CA 1
ATOM 1394 C C . ALA A 1 177 ? 17.997 9.732 -10.714 1.00 91.31 177 ALA A C 1
ATOM 1396 O O . ALA A 1 177 ? 18.669 10.238 -11.614 1.00 91.31 177 ALA A O 1
ATOM 1397 N N . ILE A 1 178 ? 16.805 10.227 -10.358 1.00 92.25 178 ILE A N 1
ATOM 1398 C CA . ILE A 1 178 ? 16.230 11.446 -10.950 1.00 92.25 178 ILE A CA 1
ATOM 1399 C C . ILE A 1 178 ? 17.155 12.644 -10.719 1.00 92.25 178 ILE A C 1
ATOM 1401 O O . ILE A 1 178 ? 17.454 13.392 -11.653 1.00 92.25 178 ILE A O 1
ATOM 1405 N N . LYS A 1 179 ? 17.617 12.832 -9.480 1.00 91.38 179 LYS A N 1
ATOM 1406 C CA . LYS A 1 179 ? 18.509 13.933 -9.103 1.00 91.38 179 LYS A CA 1
ATOM 1407 C C . LYS A 1 179 ? 19.848 13.882 -9.845 1.00 91.38 179 LYS A C 1
ATOM 1409 O O . LYS A 1 179 ? 20.354 14.936 -10.228 1.00 91.38 179 LYS A O 1
ATOM 1414 N N . ASP A 1 180 ? 20.364 12.684 -10.093 1.00 91.94 180 ASP A N 1
ATOM 1415 C CA . ASP A 1 180 ? 21.618 12.433 -10.810 1.00 91.94 180 ASP A CA 1
ATOM 1416 C C . ASP A 1 180 ? 21.447 12.472 -12.342 1.00 91.94 180 ASP A C 1
ATOM 1418 O O . ASP A 1 180 ? 22.366 12.148 -13.094 1.00 91.94 180 ASP A O 1
ATOM 1422 N N . GLY A 1 181 ? 20.273 12.885 -12.835 1.00 94.81 181 GLY A N 1
ATOM 1423 C CA . GLY A 1 181 ? 20.028 13.142 -14.253 1.00 94.81 181 GLY A CA 1
ATOM 1424 C C . GLY A 1 181 ? 19.585 11.922 -15.062 1.00 94.81 181 GLY A C 1
ATOM 1425 O O . GLY A 1 181 ? 19.704 11.940 -16.291 1.00 94.81 181 GLY A O 1
ATOM 1426 N N . ALA A 1 182 ? 19.077 10.864 -14.423 1.00 96.81 182 ALA A N 1
ATOM 1427 C CA . ALA A 1 182 ? 18.430 9.770 -15.141 1.00 96.81 182 ALA A CA 1
ATOM 1428 C C . ALA A 1 182 ? 17.217 10.283 -15.936 1.00 96.81 182 ALA A C 1
ATOM 1430 O O . ALA A 1 182 ? 16.454 11.130 -15.475 1.00 96.81 182 ALA A O 1
ATOM 1431 N N . THR A 1 183 ? 17.027 9.757 -17.144 1.00 97.25 183 THR A N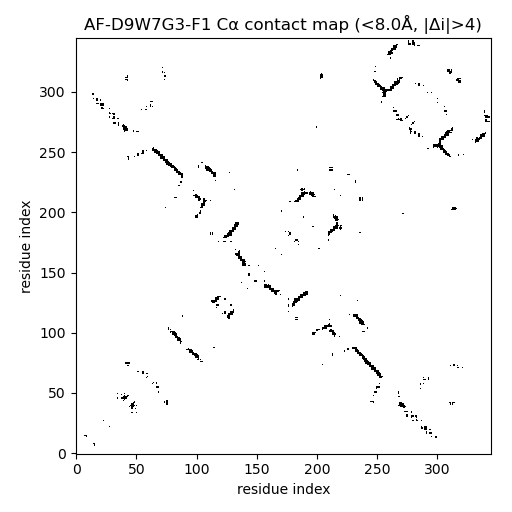 1
ATOM 1432 C CA . THR A 1 183 ? 15.895 10.080 -18.025 1.00 97.25 183 THR A CA 1
ATOM 1433 C C . THR A 1 183 ? 14.780 9.045 -17.945 1.00 97.25 183 THR A C 1
ATOM 1435 O O . THR A 1 183 ? 13.662 9.329 -18.368 1.00 97.25 183 THR A O 1
ATOM 1438 N N . ALA A 1 184 ? 15.073 7.857 -17.412 1.00 97.50 184 ALA A N 1
ATOM 1439 C CA . ALA A 1 184 ? 14.117 6.802 -17.101 1.00 97.50 184 ALA A CA 1
ATOM 1440 C C . ALA A 1 184 ? 14.715 5.824 -16.075 1.00 97.50 184 ALA A C 1
ATOM 1442 O O . ALA A 1 184 ? 15.925 5.843 -15.839 1.00 97.50 184 ALA A O 1
ATOM 1443 N N . TYR A 1 185 ? 13.884 4.952 -15.502 1.00 97.44 185 TYR A N 1
ATOM 1444 C CA . TYR A 1 185 ? 14.301 3.980 -14.489 1.00 97.44 185 TYR A CA 1
ATOM 1445 C C . TYR A 1 185 ? 13.781 2.569 -14.781 1.00 97.44 185 TYR A C 1
ATOM 1447 O O . TYR A 1 185 ? 12.609 2.372 -15.104 1.00 97.44 185 TYR A O 1
ATOM 1455 N N . VAL A 1 186 ? 14.650 1.574 -14.641 1.00 97.81 186 VAL A N 1
ATOM 1456 C CA . VAL A 1 186 ? 14.318 0.154 -14.747 1.00 97.81 186 VAL A CA 1
ATOM 1457 C C . VAL A 1 186 ? 14.683 -0.520 -13.434 1.00 97.81 186 VAL A C 1
ATOM 1459 O O . VAL A 1 186 ? 15.855 -0.614 -13.072 1.00 97.81 186 VAL A O 1
ATOM 1462 N N . GLY A 1 187 ? 13.669 -1.023 -12.745 1.00 96.25 187 GLY A N 1
ATOM 1463 C CA . GLY A 1 187 ? 13.842 -1.812 -11.543 1.00 96.25 187 GLY A CA 1
ATOM 1464 C C . GLY A 1 187 ? 13.757 -3.305 -11.834 1.00 96.25 187 GLY A C 1
ATOM 1465 O O . GLY A 1 187 ? 12.778 -3.779 -12.416 1.00 96.25 187 GLY A O 1
ATOM 1466 N N . LEU A 1 188 ? 14.782 -4.048 -11.432 1.00 96.81 188 LEU A N 1
ATOM 1467 C CA . LEU A 1 188 ? 14.902 -5.486 -11.639 1.00 96.81 188 LEU A CA 1
ATOM 1468 C C . LEU A 1 188 ? 14.558 -6.205 -10.337 1.00 96.81 188 LEU A C 1
ATOM 1470 O O . LEU A 1 188 ? 15.256 -6.050 -9.340 1.00 96.81 188 LEU A O 1
ATOM 1474 N N . LEU A 1 189 ? 13.504 -7.017 -10.334 1.00 95.38 189 LEU A N 1
ATOM 1475 C CA . LEU A 1 189 ? 13.065 -7.745 -9.141 1.00 95.38 189 LEU A CA 1
ATOM 1476 C C . LEU A 1 189 ? 13.863 -9.052 -8.943 1.00 95.38 189 LEU A C 1
ATOM 1478 O O . LEU A 1 189 ? 13.293 -10.107 -8.691 1.00 95.38 189 LEU A O 1
ATOM 1482 N N . THR A 1 190 ? 15.187 -9.012 -9.103 1.00 94.75 190 THR A N 1
ATOM 1483 C CA . THR A 1 190 ? 16.074 -10.191 -9.026 1.00 94.75 190 THR A CA 1
ATOM 1484 C C . THR A 1 190 ? 16.227 -10.724 -7.599 1.00 94.75 190 THR A C 1
ATOM 1486 O O . THR A 1 190 ? 16.488 -11.911 -7.404 1.00 94.75 190 THR A O 1
ATOM 1489 N N . GLY A 1 191 ? 16.030 -9.872 -6.588 1.00 91.12 191 GLY A N 1
ATOM 1490 C CA . GLY A 1 191 ? 16.172 -10.214 -5.173 1.00 91.12 191 GLY A CA 1
ATOM 1491 C C . GLY A 1 191 ? 14.866 -10.553 -4.444 1.00 91.12 191 GLY A C 1
ATOM 1492 O O . GLY A 1 191 ? 14.886 -10.663 -3.215 1.00 91.12 191 GLY A O 1
ATOM 1493 N N . VAL A 1 192 ? 13.735 -10.683 -5.150 1.00 90.25 192 VAL A N 1
ATOM 1494 C CA . VAL A 1 192 ? 12.421 -10.992 -4.547 1.00 90.25 192 VAL A CA 1
ATOM 1495 C C . VAL A 1 192 ? 12.005 -12.446 -4.827 1.00 90.25 192 VAL A C 1
ATOM 1497 O O . VAL A 1 192 ? 12.418 -13.027 -5.828 1.00 90.25 192 VAL A O 1
ATOM 1500 N N . PRO A 1 193 ? 11.185 -13.083 -3.969 1.00 90.00 193 PRO A N 1
ATOM 1501 C CA . PRO A 1 193 ? 10.917 -14.523 -4.061 1.00 90.00 193 PRO A CA 1
ATOM 1502 C C . PRO A 1 193 ? 9.828 -14.920 -5.078 1.00 90.00 193 PRO A C 1
ATOM 1504 O O . PRO A 1 193 ? 9.400 -16.077 -5.082 1.00 90.00 193 PRO A O 1
ATOM 1507 N N . TRP A 1 194 ? 9.329 -13.993 -5.901 1.00 89.38 194 TRP A N 1
ATOM 1508 C CA . TRP A 1 194 ? 8.232 -14.233 -6.844 1.00 89.38 194 TRP A CA 1
ATOM 1509 C C . TRP A 1 194 ? 8.596 -13.870 -8.286 1.00 89.38 194 TRP A C 1
ATOM 1511 O O . TRP A 1 194 ? 9.339 -12.933 -8.550 1.00 89.38 194 TRP A O 1
ATOM 1521 N N . GLU A 1 195 ? 7.973 -14.567 -9.237 1.00 95.25 195 GLU A N 1
ATOM 1522 C CA . GLU A 1 195 ? 8.168 -14.356 -10.677 1.00 95.25 195 GLU A CA 1
ATOM 1523 C C . GLU A 1 195 ? 7.026 -13.529 -11.281 1.00 95.25 195 GLU A C 1
ATOM 1525 O O . GLU A 1 195 ? 6.199 -14.023 -12.046 1.00 95.25 195 GLU A O 1
ATOM 1530 N N . THR A 1 196 ? 6.952 -12.255 -10.899 1.00 94.88 196 THR A N 1
ATOM 1531 C CA . THR A 1 196 ? 6.049 -11.269 -11.511 1.00 94.88 196 THR A CA 1
ATOM 1532 C C . THR A 1 196 ? 6.659 -9.872 -11.441 1.00 94.88 196 THR A C 1
ATOM 1534 O O . THR A 1 196 ? 7.431 -9.581 -10.533 1.00 94.88 196 THR A O 1
ATOM 1537 N N . SER A 1 197 ? 6.304 -9.008 -12.395 1.00 95.44 197 SER A N 1
ATOM 1538 C CA . SER A 1 197 ? 6.587 -7.569 -12.356 1.00 95.44 197 SER A CA 1
ATOM 1539 C C . SER A 1 197 ? 5.548 -6.772 -11.563 1.00 95.44 197 SER A C 1
ATOM 1541 O O . SER A 1 197 ? 5.670 -5.554 -11.474 1.00 95.44 197 SER A O 1
ATOM 1543 N N . ASP A 1 198 ? 4.509 -7.427 -11.032 1.00 94.25 198 ASP A N 1
ATOM 1544 C CA . ASP A 1 198 ? 3.411 -6.797 -10.292 1.00 94.25 198 ASP A CA 1
ATOM 1545 C C . ASP A 1 198 ? 3.859 -6.334 -8.898 1.00 94.25 198 ASP A C 1
ATOM 1547 O O . ASP A 1 198 ? 3.429 -6.841 -7.863 1.00 94.25 198 ASP A O 1
ATOM 1551 N N . PHE A 1 199 ? 4.746 -5.344 -8.876 1.00 92.56 199 PHE A N 1
ATOM 1552 C CA . PHE A 1 199 ? 5.270 -4.727 -7.672 1.00 92.56 199 PHE A CA 1
ATOM 1553 C C . PHE A 1 199 ? 4.759 -3.290 -7.575 1.00 92.56 199 PHE A C 1
ATOM 1555 O O . PHE A 1 199 ? 5.020 -2.450 -8.434 1.00 92.56 199 PHE A O 1
ATOM 1562 N N . TYR A 1 200 ? 3.958 -3.015 -6.549 1.00 92.12 200 TYR A N 1
ATOM 1563 C CA . TYR A 1 200 ? 3.479 -1.668 -6.268 1.00 92.12 200 TYR A CA 1
ATOM 1564 C C . TYR A 1 200 ? 4.410 -1.099 -5.206 1.00 92.12 200 TYR A C 1
ATOM 1566 O O . TYR A 1 200 ? 4.386 -1.553 -4.077 1.00 92.12 200 TYR A O 1
ATOM 1574 N N . TRP A 1 201 ? 5.297 -0.200 -5.600 1.00 88.50 201 TRP A N 1
ATOM 1575 C CA . TRP A 1 201 ? 6.242 0.511 -4.742 1.00 88.50 201 TRP A CA 1
ATOM 1576 C C . TRP A 1 201 ? 6.819 1.657 -5.584 1.00 88.50 201 TRP A C 1
ATOM 1578 O O . TRP A 1 201 ? 7.061 1.426 -6.776 1.00 88.50 201 TRP A O 1
ATOM 1588 N N . PRO A 1 202 ? 7.043 2.862 -5.036 1.00 89.62 202 PRO A N 1
ATOM 1589 C CA . PRO A 1 202 ? 6.861 3.268 -3.639 1.00 89.62 202 PRO A CA 1
ATOM 1590 C C . PRO A 1 202 ? 5.408 3.545 -3.229 1.00 89.62 202 PRO A C 1
ATOM 1592 O O . PRO A 1 202 ? 4.539 3.786 -4.065 1.00 89.62 202 PRO A O 1
ATOM 1595 N N . TYR A 1 203 ? 5.148 3.492 -1.919 1.00 90.31 203 TYR A N 1
ATOM 1596 C CA . TYR A 1 203 ? 3.845 3.779 -1.298 1.00 90.31 203 TYR A CA 1
ATOM 1597 C C . TYR A 1 203 ? 3.651 5.267 -0.960 1.00 90.31 203 TYR A C 1
ATOM 1599 O O . TYR A 1 203 ? 2.877 5.595 -0.073 1.00 90.31 203 TYR A O 1
ATOM 1607 N N . ASP A 1 204 ? 4.373 6.181 -1.605 1.00 91.25 204 ASP A N 1
ATOM 1608 C CA . ASP A 1 204 ? 4.362 7.616 -1.271 1.00 91.25 204 ASP A CA 1
ATOM 1609 C C . ASP A 1 204 ? 3.344 8.436 -2.077 1.00 91.25 204 ASP A C 1
ATOM 1611 O O . ASP A 1 204 ? 2.981 9.540 -1.682 1.00 91.25 204 ASP A O 1
ATOM 1615 N N . ALA A 1 205 ? 2.867 7.876 -3.190 1.00 92.94 205 ALA A N 1
ATOM 1616 C CA . ALA A 1 205 ? 2.046 8.555 -4.183 1.00 92.94 205 ALA A CA 1
ATOM 1617 C C . ALA A 1 205 ? 2.646 9.859 -4.747 1.00 92.94 205 ALA A C 1
ATOM 1619 O O . ALA A 1 205 ? 1.927 10.749 -5.212 1.00 92.94 205 ALA A O 1
ATOM 1620 N N . GLU A 1 206 ? 3.976 9.954 -4.763 1.00 92.50 206 GLU A N 1
ATOM 1621 C CA . GLU A 1 206 ? 4.687 11.110 -5.292 1.00 92.50 206 GLU A CA 1
ATOM 1622 C C . GLU A 1 206 ? 4.839 11.038 -6.814 1.00 92.50 206 GLU A C 1
ATOM 1624 O O . GLU A 1 206 ? 5.363 10.073 -7.380 1.00 92.50 206 GLU A O 1
ATOM 1629 N N . LEU A 1 207 ? 4.403 12.112 -7.481 1.00 93.62 207 LEU A N 1
ATOM 1630 C CA . LEU A 1 207 ? 4.535 12.286 -8.924 1.00 93.62 207 LEU A CA 1
ATOM 1631 C C . LEU A 1 207 ? 5.996 12.460 -9.323 1.00 93.62 207 LEU A C 1
ATOM 1633 O O . LEU A 1 207 ? 6.660 13.407 -8.900 1.00 93.62 207 LEU A O 1
ATOM 1637 N N . ARG A 1 208 ? 6.467 11.604 -10.230 1.00 93.69 208 ARG A N 1
ATOM 1638 C CA . ARG A 1 208 ? 7.848 11.632 -10.715 1.00 93.69 208 ARG A CA 1
ATOM 1639 C C . ARG A 1 208 ? 7.924 11.922 -12.205 1.00 93.69 208 ARG A C 1
ATOM 1641 O O . ARG A 1 208 ? 7.144 11.416 -13.015 1.00 93.69 208 ARG A O 1
ATOM 1648 N N . SER A 1 209 ? 8.882 12.773 -12.565 1.00 94.38 209 SER A N 1
ATOM 1649 C CA . SER A 1 209 ? 9.000 13.394 -13.891 1.00 94.38 209 SER A CA 1
ATOM 1650 C C . SER A 1 209 ? 9.576 12.480 -14.974 1.00 94.38 209 SER A C 1
ATOM 1652 O O . SER A 1 209 ? 9.529 12.838 -16.151 1.00 94.38 209 SER A O 1
ATOM 1654 N N . ILE A 1 210 ? 10.103 11.313 -14.600 1.00 96.44 210 ILE A N 1
ATOM 1655 C CA . ILE A 1 210 ? 10.660 10.328 -15.531 1.00 96.44 210 ILE A CA 1
ATOM 1656 C C . ILE A 1 210 ? 9.831 9.040 -15.512 1.00 96.44 210 ILE A C 1
ATOM 1658 O O . ILE A 1 210 ? 9.264 8.712 -14.468 1.00 96.44 210 ILE A O 1
ATOM 1662 N N . PRO A 1 211 ? 9.747 8.302 -16.633 1.00 97.38 211 PRO A N 1
ATOM 1663 C CA . PRO A 1 211 ? 9.099 6.998 -16.671 1.00 97.38 211 PRO A CA 1
ATOM 1664 C C . PRO A 1 211 ? 9.905 5.952 -15.899 1.00 97.38 211 PRO A C 1
ATOM 1666 O O . PRO A 1 211 ? 11.138 5.945 -15.938 1.00 97.38 211 PRO A O 1
ATOM 1669 N N . GLY A 1 212 ? 9.194 5.020 -15.268 1.00 96.75 21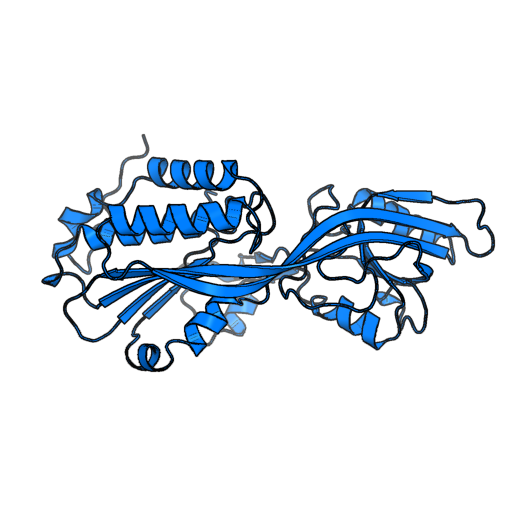2 GLY A N 1
ATOM 1670 C CA . GLY A 1 212 ? 9.787 3.851 -14.628 1.00 96.75 212 GLY A CA 1
ATOM 1671 C C . GLY A 1 212 ? 9.076 2.554 -15.004 1.00 96.75 212 GLY A C 1
ATOM 1672 O O . GLY A 1 212 ? 7.892 2.563 -15.357 1.00 96.75 212 GLY A O 1
ATOM 1673 N N . ILE A 1 213 ? 9.783 1.429 -14.912 1.00 97.88 213 ILE A N 1
ATOM 1674 C CA . ILE A 1 213 ? 9.216 0.090 -15.109 1.00 97.88 213 ILE A CA 1
ATOM 1675 C C . ILE A 1 213 ? 9.837 -0.932 -14.150 1.00 97.88 213 ILE A C 1
ATOM 1677 O O . ILE A 1 213 ? 11.050 -0.941 -13.947 1.00 97.88 213 ILE A O 1
ATOM 1681 N N . TRP A 1 214 ? 9.001 -1.815 -13.606 1.00 97.62 214 TRP A N 1
ATOM 1682 C CA . TRP A 1 214 ? 9.409 -3.033 -12.910 1.00 97.62 214 TRP A CA 1
ATOM 1683 C C . TRP A 1 214 ? 9.473 -4.212 -13.878 1.00 97.62 214 TRP A C 1
ATOM 1685 O O . TRP A 1 214 ? 8.535 -4.434 -14.650 1.00 97.62 214 TRP A O 1
ATOM 1695 N N . LEU A 1 215 ? 10.547 -4.997 -13.804 1.00 98.31 215 LEU A N 1
ATOM 1696 C CA . LEU A 1 215 ? 10.699 -6.271 -14.508 1.00 98.31 215 LEU A CA 1
ATOM 1697 C C . LEU A 1 215 ? 10.720 -7.431 -13.512 1.00 98.31 215 LEU A C 1
ATOM 1699 O O . LEU A 1 215 ? 11.232 -7.292 -12.404 1.00 98.31 215 LEU A O 1
ATOM 1703 N N . SER A 1 216 ? 10.167 -8.575 -13.923 1.00 98.00 216 SER A N 1
ATOM 1704 C CA . SER A 1 216 ? 10.198 -9.816 -13.138 1.00 98.00 216 SER A CA 1
ATOM 1705 C C . SER A 1 216 ? 11.636 -10.253 -12.823 1.00 98.00 216 SER A C 1
ATOM 1707 O O . SER A 1 216 ? 12.572 -9.810 -13.490 1.00 98.00 216 SER A O 1
ATOM 1709 N N . GLY A 1 217 ? 11.826 -11.144 -11.844 1.00 97.00 217 GLY A N 1
ATOM 1710 C CA . GLY A 1 217 ? 13.156 -11.662 -11.504 1.00 97.00 217 GLY A CA 1
ATOM 1711 C C . GLY A 1 217 ? 13.865 -12.295 -12.703 1.00 97.00 217 GLY A C 1
ATOM 1712 O O . GLY A 1 217 ? 14.977 -11.899 -13.056 1.00 97.00 217 GLY A O 1
ATOM 1713 N N . SER A 1 218 ? 13.191 -13.206 -13.406 1.00 97.94 218 SER A N 1
ATOM 1714 C CA . SER A 1 218 ? 13.741 -13.852 -14.605 1.00 97.94 218 SER A CA 1
ATOM 1715 C C . SER A 1 218 ? 14.018 -12.901 -15.779 1.00 97.94 218 SER A C 1
ATOM 1717 O O . SER A 1 218 ? 15.039 -13.058 -16.452 1.00 97.94 218 SER A O 1
ATOM 1719 N N . ASP A 1 219 ? 13.171 -11.901 -16.040 1.00 98.56 219 ASP A N 1
ATOM 1720 C CA . ASP A 1 219 ? 13.469 -10.891 -17.068 1.00 98.56 219 ASP A CA 1
ATOM 1721 C C . ASP A 1 219 ? 14.595 -9.948 -16.628 1.00 98.56 219 ASP A C 1
ATOM 1723 O O . ASP A 1 219 ? 15.430 -9.554 -17.446 1.00 98.56 219 ASP A O 1
ATOM 1727 N N . GLY A 1 220 ? 14.664 -9.640 -15.332 1.00 98.06 220 GLY A N 1
ATOM 1728 C CA . GLY A 1 220 ? 15.733 -8.855 -14.734 1.00 98.06 220 GLY A CA 1
ATOM 1729 C C . GLY A 1 220 ? 17.101 -9.512 -14.890 1.00 98.06 220 GLY A C 1
ATOM 1730 O O . GLY A 1 220 ? 18.045 -8.860 -15.336 1.00 98.06 220 GLY A O 1
ATOM 1731 N N . GLU A 1 221 ? 17.195 -10.822 -14.654 1.00 98.12 221 GLU A N 1
ATOM 1732 C CA . GLU A 1 221 ? 18.423 -11.587 -14.907 1.00 98.12 221 GLU A CA 1
ATOM 1733 C C . GLU A 1 221 ? 18.856 -11.517 -16.375 1.00 98.12 221 GLU A C 1
ATOM 1735 O O . GLU A 1 221 ? 20.036 -11.324 -16.671 1.00 98.12 221 GLU A O 1
ATOM 1740 N N . ARG A 1 222 ? 17.911 -11.579 -17.321 1.00 98.38 222 ARG A N 1
ATOM 1741 C CA . ARG A 1 222 ? 18.227 -11.452 -18.754 1.00 98.38 222 ARG A CA 1
ATOM 1742 C C . ARG A 1 222 ? 18.747 -10.060 -19.109 1.00 98.38 222 ARG A C 1
ATOM 1744 O O . ARG A 1 222 ? 19.660 -9.945 -19.926 1.00 98.38 222 ARG A O 1
ATOM 1751 N N . VAL A 1 223 ? 18.199 -9.002 -18.506 1.00 98.56 223 VAL A N 1
ATOM 1752 C CA . VAL A 1 223 ? 18.738 -7.637 -18.646 1.00 98.56 223 VAL A CA 1
ATOM 1753 C C . VAL A 1 223 ? 20.163 -7.567 -18.093 1.00 98.56 223 VAL A C 1
ATOM 1755 O O . VAL A 1 223 ? 21.053 -7.043 -18.766 1.00 98.56 223 VAL A O 1
ATOM 1758 N N . ARG A 1 224 ? 20.407 -8.161 -16.921 1.00 98.00 224 ARG A N 1
ATOM 1759 C CA . ARG A 1 224 ? 21.728 -8.209 -16.279 1.00 98.00 224 ARG A CA 1
ATOM 1760 C C . ARG A 1 224 ? 22.765 -8.923 -17.154 1.00 98.00 224 ARG A C 1
ATOM 1762 O O . ARG A 1 224 ? 23.865 -8.408 -17.344 1.00 98.00 224 ARG A O 1
ATOM 1769 N N . GLU A 1 225 ? 22.409 -10.059 -17.751 1.00 98.12 225 GLU A N 1
ATOM 1770 C CA . GLU A 1 225 ? 23.265 -10.809 -18.684 1.00 98.12 225 GLU A CA 1
ATOM 1771 C C . GLU A 1 225 ? 23.618 -10.007 -19.949 1.00 98.12 225 GLU A C 1
ATOM 1773 O O . GLU A 1 225 ? 24.767 -10.024 -20.410 1.00 98.12 225 GLU A O 1
ATOM 1778 N N . LEU A 1 226 ? 22.649 -9.274 -20.508 1.00 98.12 226 LEU A N 1
ATOM 1779 C CA . LEU A 1 226 ? 22.870 -8.413 -21.672 1.00 98.12 226 LEU A CA 1
ATOM 1780 C C . LEU A 1 226 ? 23.833 -7.267 -21.343 1.00 98.12 226 LEU A C 1
ATOM 1782 O O . LEU A 1 226 ? 24.795 -7.053 -22.081 1.00 98.12 226 LEU A O 1
ATOM 1786 N N . MET A 1 227 ? 23.634 -6.589 -20.210 1.00 97.81 227 MET A N 1
ATOM 1787 C CA . MET A 1 227 ? 24.523 -5.515 -19.754 1.00 97.81 227 MET A CA 1
ATOM 1788 C C . MET A 1 227 ? 25.927 -6.026 -19.399 1.00 97.81 227 MET A C 1
ATOM 1790 O O . MET A 1 227 ? 26.920 -5.361 -19.691 1.00 97.81 227 MET A O 1
ATOM 1794 N N . ALA A 1 228 ? 26.040 -7.237 -18.843 1.00 97.31 228 ALA A N 1
ATOM 1795 C CA . ALA A 1 228 ? 27.329 -7.878 -18.580 1.00 97.31 228 ALA A CA 1
ATOM 1796 C C . ALA A 1 228 ? 28.106 -8.212 -19.869 1.00 97.31 228 ALA A C 1
ATOM 1798 O O . ALA A 1 228 ? 29.333 -8.318 -19.851 1.00 97.31 228 ALA A O 1
ATOM 1799 N N . SER A 1 229 ? 27.405 -8.356 -20.997 1.00 96.50 229 SER A N 1
ATOM 1800 C CA . SER A 1 229 ? 28.004 -8.626 -22.309 1.00 96.50 229 SER A CA 1
ATOM 1801 C C . SER A 1 229 ? 28.540 -7.365 -23.005 1.00 96.50 229 SER A C 1
ATOM 1803 O O . SER A 1 229 ? 29.227 -7.472 -24.025 1.00 96.50 229 SER A O 1
ATOM 1805 N N . GLY A 1 230 ? 28.248 -6.174 -22.473 1.00 96.62 230 GLY A N 1
ATOM 1806 C CA . GLY A 1 230 ? 28.740 -4.892 -22.969 1.00 96.62 230 GLY A CA 1
ATOM 1807 C C . GLY A 1 230 ? 27.719 -3.761 -22.845 1.00 96.62 230 GLY A C 1
ATOM 1808 O O . GLY A 1 230 ? 26.586 -3.954 -22.410 1.00 96.62 230 GLY A O 1
ATOM 1809 N N . ALA A 1 231 ? 28.127 -2.560 -23.267 1.00 97.12 231 ALA A N 1
ATOM 1810 C CA . ALA A 1 231 ? 27.265 -1.381 -23.237 1.00 97.12 231 ALA A CA 1
ATOM 1811 C C . ALA A 1 231 ? 25.955 -1.622 -24.002 1.00 97.12 231 ALA A C 1
ATOM 1813 O O . ALA A 1 231 ? 25.967 -2.151 -25.117 1.00 97.12 231 ALA A O 1
ATOM 1814 N N . CYS A 1 232 ? 24.845 -1.192 -23.407 1.00 98.31 232 CYS A N 1
ATOM 1815 C CA . CYS A 1 232 ? 23.504 -1.349 -23.951 1.00 98.31 232 CYS A CA 1
ATOM 1816 C C . CYS A 1 232 ? 22.777 -0.003 -24.013 1.00 98.31 232 CYS A C 1
ATOM 1818 O O . CYS A 1 232 ? 23.007 0.901 -23.207 1.00 98.31 232 CYS A O 1
ATOM 1820 N N . GLU A 1 233 ? 21.872 0.094 -24.972 1.00 98.44 233 GLU A N 1
ATOM 1821 C CA . GLU A 1 233 ? 20.864 1.140 -25.084 1.00 98.44 233 GLU A CA 1
ATOM 1822 C C . GLU A 1 233 ? 19.495 0.485 -24.905 1.00 98.44 233 GLU A C 1
ATOM 1824 O O . GLU A 1 233 ? 19.335 -0.726 -25.092 1.00 98.44 233 GLU A O 1
ATOM 1829 N N . GLY A 1 234 ? 18.507 1.273 -2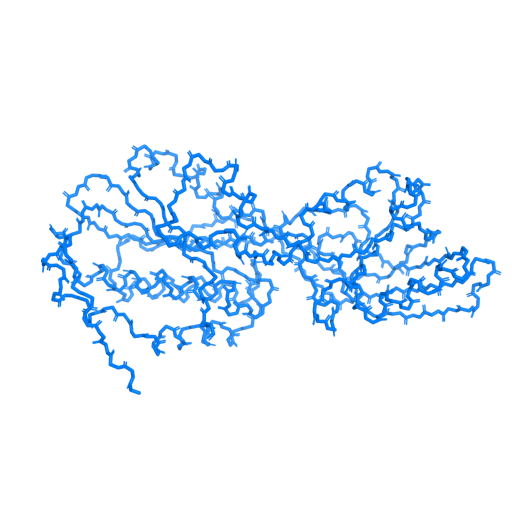4.511 1.00 98.25 234 GLY A N 1
ATOM 1830 C CA . GLY A 1 234 ? 17.165 0.761 -24.334 1.00 98.25 234 GLY A CA 1
ATOM 1831 C C . GLY A 1 234 ? 16.110 1.829 -24.472 1.00 98.25 234 GLY A C 1
ATOM 1832 O O . GLY A 1 234 ? 16.410 3.014 -24.625 1.00 98.25 234 GLY A O 1
ATOM 1833 N N . ARG A 1 235 ? 14.865 1.370 -24.417 1.00 98.50 235 ARG A N 1
ATOM 1834 C CA . ARG A 1 235 ? 13.661 2.171 -24.571 1.00 98.50 235 ARG A CA 1
ATOM 1835 C C . ARG A 1 235 ? 12.599 1.724 -23.580 1.00 98.50 235 ARG A C 1
ATOM 1837 O O . ARG A 1 235 ? 12.247 0.546 -23.546 1.00 98.50 235 ARG A O 1
ATOM 1844 N N . ILE A 1 236 ? 12.032 2.669 -22.837 1.00 98.44 236 ILE A N 1
ATOM 1845 C CA . ILE A 1 236 ? 10.822 2.443 -22.037 1.00 98.44 236 ILE A CA 1
ATOM 1846 C C . ILE A 1 236 ? 9.612 2.981 -22.793 1.00 98.44 236 ILE A C 1
ATOM 1848 O O . ILE A 1 236 ? 9.654 4.071 -23.364 1.00 98.44 236 ILE A O 1
ATOM 1852 N N . ILE A 1 237 ? 8.534 2.201 -22.786 1.00 98.38 237 ILE A N 1
ATOM 1853 C CA . ILE A 1 237 ? 7.202 2.597 -23.242 1.00 98.38 237 ILE A CA 1
ATOM 1854 C C . ILE A 1 237 ? 6.249 2.279 -22.094 1.00 98.38 237 ILE A C 1
ATOM 1856 O O . ILE A 1 237 ? 6.173 1.124 -21.674 1.00 98.38 237 ILE A O 1
ATOM 1860 N N . SER A 1 238 ? 5.531 3.272 -21.579 1.00 97.62 238 SER A N 1
ATOM 1861 C CA . SER A 1 238 ? 4.610 3.089 -20.457 1.00 97.62 238 SER A CA 1
ATOM 1862 C C . SER A 1 238 ? 3.365 3.960 -20.593 1.00 97.62 238 SER A C 1
ATOM 1864 O O . SER A 1 238 ? 3.426 5.112 -21.016 1.00 97.62 238 SER A O 1
ATOM 1866 N N . ASP A 1 239 ? 2.224 3.394 -20.210 1.00 97.56 239 ASP A N 1
ATOM 1867 C CA . ASP A 1 239 ? 0.932 4.067 -20.144 1.00 97.56 239 ASP A CA 1
ATOM 1868 C C . ASP A 1 239 ? 0.270 3.770 -18.793 1.00 97.56 239 ASP A C 1
ATOM 1870 O O . ASP A 1 239 ? 0.164 2.614 -18.361 1.00 97.56 239 ASP A O 1
ATOM 1874 N N . ALA A 1 240 ? -0.167 4.835 -18.129 1.00 96.56 240 ALA A N 1
ATOM 1875 C CA . ALA A 1 240 ? -0.884 4.825 -16.865 1.00 96.56 240 ALA A CA 1
ATOM 1876 C C . ALA A 1 240 ? -1.718 6.108 -16.745 1.00 96.56 240 ALA A C 1
ATOM 1878 O O . ALA A 1 240 ? -1.400 7.133 -17.348 1.00 96.56 240 ALA A O 1
ATOM 1879 N N . THR A 1 241 ? -2.778 6.073 -15.940 1.00 96.00 241 THR A N 1
ATOM 1880 C CA . THR A 1 241 ? -3.510 7.288 -15.551 1.00 96.00 241 THR A CA 1
ATOM 1881 C C . THR A 1 241 ? -3.210 7.660 -14.125 1.00 96.00 241 THR A C 1
ATOM 1883 O O . THR A 1 241 ? -3.139 6.775 -13.274 1.00 96.00 241 THR A O 1
ATOM 1886 N N . ILE A 1 242 ? -3.161 8.961 -13.869 1.00 94.56 242 ILE A N 1
ATOM 1887 C CA . ILE A 1 242 ? -3.187 9.522 -12.527 1.00 94.56 242 ILE A CA 1
ATOM 1888 C C . ILE A 1 242 ? -4.342 10.518 -12.493 1.00 94.56 242 ILE A C 1
ATOM 1890 O O . ILE A 1 242 ? -4.385 11.439 -13.308 1.00 94.56 242 ILE A O 1
ATOM 1894 N N . THR A 1 243 ? -5.310 10.277 -11.617 1.00 94.38 243 THR A N 1
ATOM 1895 C CA . THR A 1 243 ? -6.447 11.175 -11.366 1.00 94.38 243 THR A CA 1
ATOM 1896 C C . THR A 1 243 ? -6.443 11.587 -9.904 1.00 94.38 243 THR A C 1
ATOM 1898 O O . THR A 1 243 ? -5.787 10.939 -9.101 1.00 94.38 243 THR A O 1
ATOM 1901 N N . GLU A 1 244 ? -7.148 12.651 -9.543 1.00 94.56 244 GLU A N 1
ATOM 1902 C CA . GLU A 1 244 ? -7.470 12.915 -8.138 1.00 94.56 244 GLU A CA 1
ATOM 1903 C C . GLU A 1 244 ? -8.856 12.347 -7.852 1.00 94.56 244 GLU A C 1
ATOM 1905 O O . GLU A 1 244 ? -9.775 12.533 -8.652 1.00 94.56 244 GLU A O 1
ATOM 1910 N N . GLU A 1 245 ? -8.993 11.637 -6.738 1.00 94.75 245 GLU A N 1
ATOM 1911 C CA . GLU A 1 245 ? -10.275 11.148 -6.234 1.00 94.75 245 GLU A CA 1
ATOM 1912 C C . GLU A 1 245 ? -10.373 11.463 -4.740 1.00 94.75 245 GLU A C 1
ATOM 1914 O O . GLU A 1 245 ? -9.361 11.523 -4.038 1.00 94.75 245 GLU A O 1
ATOM 1919 N N . THR A 1 246 ? -11.597 11.622 -4.245 1.00 97.19 246 THR A N 1
ATOM 1920 C CA . THR A 1 246 ? -11.853 11.712 -2.807 1.00 97.19 246 THR A CA 1
ATOM 1921 C C . THR A 1 246 ? -12.059 10.305 -2.249 1.00 97.19 246 THR A C 1
ATOM 1923 O O . THR A 1 246 ? -12.905 9.555 -2.739 1.00 97.19 246 THR A O 1
ATOM 1926 N N . THR A 1 247 ? -11.296 9.962 -1.217 1.00 97.44 247 THR A N 1
ATOM 1927 C CA . THR A 1 247 ? -11.420 8.726 -0.427 1.00 97.44 247 THR A CA 1
ATOM 1928 C C . THR A 1 247 ? -11.752 9.075 1.018 1.00 97.44 247 THR A C 1
ATOM 1930 O O . THR A 1 247 ? -11.815 10.260 1.362 1.00 97.44 247 THR A O 1
ATOM 1933 N N . HIS A 1 248 ? -11.984 8.079 1.873 1.00 98.69 248 HIS A N 1
ATOM 1934 C CA . HIS A 1 248 ? -12.445 8.328 3.235 1.00 98.69 248 HIS A CA 1
ATOM 1935 C C . HIS A 1 248 ? -11.718 7.505 4.290 1.00 98.69 248 HIS A C 1
ATOM 1937 O O . HIS A 1 248 ? -11.552 6.292 4.170 1.00 98.69 248 HIS A O 1
ATOM 1943 N N . ASN A 1 249 ? -11.395 8.154 5.406 1.00 98.88 249 ASN A N 1
ATOM 1944 C CA . ASN A 1 249 ? -11.212 7.430 6.657 1.00 98.88 249 ASN A CA 1
ATOM 1945 C C . ASN A 1 249 ? -12.583 7.005 7.192 1.00 98.88 249 ASN A C 1
ATOM 1947 O O . ASN A 1 249 ? -13.529 7.796 7.189 1.00 98.88 249 ASN A O 1
ATOM 1951 N N . VAL A 1 250 ? -12.683 5.789 7.718 1.00 98.88 250 VAL A N 1
ATOM 1952 C CA . VAL A 1 250 ? -13.883 5.292 8.397 1.00 98.88 250 VAL A CA 1
ATOM 1953 C C . VAL A 1 250 ? -13.681 5.415 9.898 1.00 98.88 250 VAL A C 1
ATOM 1955 O O . VAL A 1 250 ? -12.767 4.812 10.462 1.00 98.88 250 VAL A O 1
ATOM 1958 N N . VAL A 1 251 ? -14.545 6.181 10.558 1.00 98.88 251 VAL A N 1
ATOM 1959 C CA . VAL A 1 251 ? -14.457 6.443 11.998 1.00 98.88 251 VAL A CA 1
ATOM 1960 C C . VAL A 1 251 ? -15.729 5.977 12.685 1.00 98.88 251 VAL A C 1
ATOM 1962 O O . VAL A 1 251 ? -16.826 6.191 12.174 1.00 98.88 251 VAL A O 1
ATOM 1965 N N . GLY A 1 252 ? -15.596 5.372 13.862 1.00 98.81 252 GLY A N 1
ATOM 1966 C CA . GLY A 1 252 ? -16.710 5.121 14.772 1.00 98.81 252 GLY A CA 1
ATOM 1967 C C . GLY A 1 252 ? -16.248 5.113 16.224 1.00 98.81 252 GLY A C 1
ATOM 1968 O O . GLY A 1 252 ? -15.081 4.850 16.514 1.00 98.81 252 GLY A O 1
ATOM 1969 N N . THR A 1 253 ? -17.149 5.416 17.155 1.00 98.75 253 THR A N 1
ATOM 1970 C CA . THR A 1 253 ? -16.795 5.617 18.566 1.00 98.75 253 THR A CA 1
ATOM 1971 C C . THR A 1 253 ? -17.655 4.805 19.526 1.00 98.75 253 THR A C 1
ATOM 1973 O O . THR A 1 253 ? -18.746 4.347 19.195 1.00 98.75 253 THR A O 1
ATOM 1976 N N . LEU A 1 254 ? -17.154 4.607 20.742 1.00 98.44 254 LEU A N 1
ATOM 1977 C CA . LEU A 1 254 ? -17.905 4.066 21.867 1.00 98.44 254 LEU A CA 1
ATOM 1978 C C . LEU A 1 254 ? -17.573 4.869 23.127 1.00 98.44 254 LEU A C 1
ATOM 1980 O O . LEU A 1 254 ? -16.394 4.957 23.482 1.00 98.44 254 LEU A O 1
ATOM 1984 N N . PRO A 1 255 ? -18.570 5.397 23.856 1.00 98.25 255 PRO A N 1
ATOM 1985 C CA . PRO A 1 255 ? -18.306 6.084 25.111 1.00 98.25 255 PRO A CA 1
ATOM 1986 C C . PRO A 1 255 ? -17.801 5.094 26.164 1.00 98.25 255 PRO A C 1
ATOM 1988 O O . PRO A 1 255 ? -18.211 3.928 26.187 1.00 98.25 255 PRO A O 1
ATOM 1991 N N . GLY A 1 256 ? -16.920 5.556 27.046 1.00 97.25 256 GLY A N 1
ATOM 1992 C CA . GLY A 1 256 ? -16.400 4.781 28.168 1.00 97.25 256 GLY A CA 1
ATOM 1993 C C . GLY A 1 256 ? -16.681 5.418 29.520 1.00 97.25 256 GLY A C 1
ATOM 1994 O O . GLY A 1 256 ? -17.576 6.253 29.669 1.00 97.25 256 GLY A O 1
ATOM 1995 N N . ALA A 1 257 ? -15.910 4.996 30.521 1.00 95.06 257 ALA A N 1
ATOM 1996 C CA . ALA A 1 257 ? -16.032 5.444 31.906 1.00 95.06 257 ALA A CA 1
ATOM 1997 C C . ALA A 1 257 ? -15.150 6.663 32.261 1.00 95.06 257 ALA A C 1
ATOM 1999 O O . ALA A 1 257 ? -15.096 7.051 33.429 1.00 95.06 257 ALA A O 1
ATOM 2000 N N . SER A 1 258 ? -14.444 7.259 31.294 1.00 95.25 258 SER A N 1
ATOM 2001 C CA . SER A 1 258 ? -13.543 8.402 31.512 1.00 95.25 258 SER A CA 1
ATOM 2002 C C . SER A 1 258 ? -13.527 9.359 30.320 1.00 95.25 258 SER A C 1
ATOM 2004 O O . SER A 1 258 ? -13.889 8.949 29.222 1.00 95.25 258 SER A O 1
ATOM 2006 N N . ASP A 1 259 ? -12.956 10.549 30.505 1.00 95.06 259 ASP A N 1
ATOM 2007 C CA . ASP A 1 259 ? -12.771 11.545 29.438 1.00 95.06 259 ASP A CA 1
ATOM 2008 C C . ASP A 1 259 ? -11.608 11.223 28.472 1.00 95.06 259 ASP A C 1
ATOM 2010 O O . ASP A 1 259 ? -11.522 11.798 27.391 1.00 95.06 259 ASP A O 1
ATOM 2014 N N . HIS A 1 260 ? -10.716 10.292 28.827 1.00 98.19 260 HIS A N 1
ATOM 2015 C CA . HIS A 1 260 ? -9.610 9.873 27.961 1.00 98.19 260 HIS A CA 1
ATOM 2016 C C . HIS A 1 260 ? -10.059 8.953 26.819 1.00 98.19 260 HIS A C 1
ATOM 2018 O O . HIS A 1 260 ? -11.121 8.325 26.889 1.00 98.19 260 HIS A O 1
ATOM 2024 N N . TRP A 1 261 ? -9.198 8.830 25.806 1.00 98.44 261 TRP A N 1
ATOM 2025 C CA . TRP A 1 261 ? -9.438 8.071 24.582 1.00 98.44 261 TRP A CA 1
ATOM 2026 C C . TRP A 1 261 ? -8.422 6.952 24.354 1.00 98.44 261 TRP A C 1
ATOM 2028 O O . TRP A 1 261 ? -7.230 7.091 24.631 1.00 98.44 261 TRP A O 1
ATOM 2038 N N . VAL A 1 262 ? -8.913 5.857 23.784 1.00 98.56 262 VAL A N 1
ATOM 2039 C CA . VAL A 1 262 ? -8.122 4.790 23.173 1.00 98.56 262 VAL A CA 1
ATOM 2040 C C . VAL A 1 262 ? -8.458 4.752 21.688 1.00 98.56 262 VAL A C 1
ATOM 2042 O O . VAL A 1 262 ? -9.634 4.663 21.337 1.00 98.56 262 VAL A O 1
ATOM 2045 N N . ILE A 1 263 ? -7.443 4.792 20.829 1.00 98.62 263 ILE A N 1
ATOM 2046 C CA . ILE A 1 263 ? -7.593 4.634 19.379 1.00 98.62 263 ILE A CA 1
ATOM 2047 C C . ILE A 1 263 ? -7.174 3.213 18.995 1.00 98.62 263 ILE A C 1
ATOM 2049 O O . ILE A 1 263 ? -6.102 2.753 19.385 1.00 98.62 263 ILE A O 1
ATOM 2053 N N . ILE A 1 264 ? -8.027 2.517 18.245 1.00 98.69 264 ILE A N 1
ATOM 2054 C CA . ILE A 1 264 ? -7.748 1.204 17.657 1.00 98.69 264 ILE A CA 1
ATOM 2055 C C . ILE A 1 264 ? -7.865 1.356 16.140 1.00 98.69 264 ILE A C 1
ATOM 2057 O O . ILE A 1 264 ? -8.958 1.613 15.630 1.00 98.69 264 ILE A O 1
ATOM 2061 N N . GLY A 1 265 ? -6.731 1.239 15.453 1.00 98.38 265 GLY A N 1
ATOM 2062 C CA . GLY A 1 265 ? -6.563 1.605 14.051 1.00 98.38 265 GLY A CA 1
ATOM 2063 C C . GLY A 1 265 ? -6.123 0.457 13.143 1.00 98.38 265 GLY A C 1
ATOM 2064 O O . GLY A 1 265 ? -5.573 -0.536 13.614 1.00 98.38 265 GLY A O 1
ATOM 2065 N N . SER A 1 266 ? -6.373 0.612 11.848 1.00 98.56 266 SER A N 1
ATOM 2066 C CA . SER A 1 266 ? -5.760 -0.106 10.718 1.00 98.56 266 SER A CA 1
ATOM 2067 C C . SER A 1 266 ? -5.974 0.756 9.461 1.00 98.56 266 SER A C 1
ATOM 2069 O O . SER A 1 266 ? -6.658 1.783 9.536 1.00 98.56 266 SER A O 1
ATOM 2071 N N . HIS A 1 267 ? -5.434 0.362 8.312 1.00 98.25 267 HIS A N 1
ATOM 2072 C CA . HIS A 1 267 ? -5.774 0.957 7.024 1.00 98.25 267 HIS A CA 1
ATOM 2073 C C . HIS A 1 267 ? -6.647 0.006 6.198 1.00 98.25 267 HIS A C 1
ATOM 2075 O O . HIS A 1 267 ? -6.499 -1.216 6.247 1.00 98.25 267 HIS A O 1
ATOM 2081 N N . HIS A 1 268 ? -7.602 0.551 5.443 1.00 97.94 268 HIS A N 1
ATOM 2082 C CA . HIS A 1 268 ? -8.503 -0.282 4.639 1.00 97.94 268 HIS A CA 1
ATOM 2083 C C . HIS A 1 268 ? -7.997 -0.509 3.212 1.00 97.94 268 HIS A C 1
ATOM 2085 O O . HIS A 1 268 ? -8.317 -1.547 2.620 1.00 97.94 268 HIS A O 1
ATOM 2091 N N . ASP A 1 269 ? -7.132 0.372 2.701 1.00 97.00 269 ASP A N 1
ATOM 2092 C CA . ASP A 1 269 ? -6.553 0.248 1.369 1.00 97.00 269 ASP A CA 1
ATOM 2093 C C . ASP A 1 269 ? -5.471 -0.848 1.292 1.00 97.00 269 ASP A C 1
ATOM 2095 O O . ASP A 1 269 ? -5.008 -1.399 2.292 1.00 97.00 269 ASP A O 1
ATOM 2099 N N . GLY A 1 270 ? -5.092 -1.245 0.078 1.00 95.38 270 GLY A N 1
ATOM 2100 C CA . GLY A 1 270 ? -4.116 -2.308 -0.146 1.00 95.38 270 GLY A CA 1
ATOM 2101 C C . GLY A 1 270 ? -3.586 -2.349 -1.583 1.00 95.38 270 GLY A C 1
ATOM 2102 O O . GLY A 1 270 ? -4.336 -2.101 -2.532 1.00 95.38 270 GLY A O 1
ATOM 2103 N N . PRO A 1 271 ? -2.297 -2.685 -1.785 1.00 92.25 271 PRO A N 1
ATOM 2104 C CA . PRO A 1 271 ? -1.615 -2.566 -3.074 1.00 92.25 271 PRO A CA 1
ATOM 2105 C C . PRO A 1 271 ? -2.098 -3.593 -4.102 1.00 92.25 271 PRO A C 1
ATOM 2107 O O . PRO A 1 271 ? -2.017 -3.337 -5.306 1.00 92.25 271 PRO A O 1
ATOM 2110 N N . TRP A 1 272 ? -2.603 -4.740 -3.640 1.00 93.38 272 TRP A N 1
ATOM 2111 C CA . TRP A 1 272 ? -3.058 -5.876 -4.440 1.00 93.38 272 TRP A CA 1
ATOM 2112 C C . TRP A 1 272 ? -4.285 -6.527 -3.773 1.00 93.38 272 TRP A C 1
ATOM 2114 O O . TRP A 1 272 ? -5.059 -5.853 -3.097 1.00 93.38 272 TRP A O 1
ATOM 2124 N N . ALA A 1 273 ? -4.500 -7.835 -3.962 1.00 90.25 273 ALA A N 1
ATOM 2125 C CA . ALA A 1 273 ? -5.542 -8.576 -3.241 1.00 90.25 273 ALA A CA 1
ATOM 2126 C C . ALA A 1 273 ? -5.359 -8.475 -1.714 1.00 90.25 273 ALA A C 1
ATOM 2128 O O . ALA A 1 273 ? -6.326 -8.369 -0.967 1.00 90.25 273 ALA A O 1
ATOM 2129 N N . SER A 1 274 ? -4.101 -8.503 -1.271 1.00 93.88 274 SER A N 1
ATOM 2130 C CA . SER A 1 274 ? -3.618 -8.138 0.060 1.00 93.88 274 SER A CA 1
ATOM 2131 C C . SER A 1 274 ? -4.477 -8.592 1.249 1.00 93.88 274 SER A C 1
ATOM 2133 O O . SER A 1 274 ? -4.914 -7.786 2.060 1.00 93.88 274 SER A O 1
ATOM 2135 N N . ALA A 1 275 ? -4.698 -9.899 1.397 1.00 95.88 275 ALA A N 1
ATOM 2136 C CA . ALA A 1 275 ? -5.402 -10.446 2.565 1.00 95.88 275 ALA A CA 1
ATOM 2137 C C . ALA A 1 275 ? -4.734 -10.064 3.903 1.00 95.88 275 ALA A C 1
ATOM 2139 O O . ALA A 1 275 ? -5.424 -9.863 4.896 1.00 95.88 275 ALA A O 1
ATOM 2140 N N . VAL A 1 276 ? -3.401 -9.964 3.901 1.00 94.75 276 VAL A N 1
ATOM 2141 C CA . VAL A 1 276 ? -2.582 -9.619 5.073 1.00 94.75 276 VAL A CA 1
ATOM 2142 C C . VAL A 1 276 ? -2.309 -8.110 5.171 1.00 94.75 276 VAL A C 1
ATOM 2144 O O . VAL A 1 276 ? -2.076 -7.635 6.265 1.00 94.75 276 VAL A O 1
ATOM 2147 N N . GLU A 1 277 ? -2.374 -7.345 4.073 1.00 93.56 277 GLU A N 1
ATOM 2148 C CA . GLU A 1 277 ? -2.051 -5.899 4.046 1.00 93.56 277 GLU A CA 1
ATOM 2149 C C . GLU A 1 277 ? -3.179 -5.054 3.391 1.00 93.56 277 GLU A C 1
ATOM 2151 O O . GLU A 1 277 ? -3.173 -4.743 2.206 1.00 93.56 277 GLU A O 1
ATOM 2156 N N . ASP A 1 278 ? -4.245 -4.688 4.089 1.00 95.69 278 ASP A N 1
ATOM 2157 C CA . ASP A 1 278 ? -4.490 -5.066 5.474 1.00 95.69 278 ASP A CA 1
ATOM 2158 C C . ASP A 1 278 ? -5.945 -5.464 5.749 1.00 95.69 278 ASP A C 1
ATOM 2160 O O . ASP A 1 278 ? -6.566 -5.072 6.732 1.00 95.69 278 ASP A O 1
ATOM 2164 N N . ALA A 1 279 ? -6.510 -6.329 4.895 1.00 98.00 279 ALA A N 1
ATOM 2165 C CA . ALA A 1 279 ? -7.836 -6.901 5.156 1.00 98.00 279 ALA A CA 1
ATOM 2166 C C . ALA A 1 279 ? -7.883 -7.637 6.514 1.00 98.00 279 ALA A C 1
ATOM 2168 O O . ALA A 1 279 ? -8.923 -7.657 7.177 1.00 98.00 279 ALA A O 1
ATOM 2169 N N . SER A 1 280 ? -6.757 -8.212 6.952 1.00 97.62 280 SER A N 1
ATOM 2170 C CA . SER A 1 280 ? -6.593 -8.753 8.300 1.00 97.62 280 SER A CA 1
ATOM 2171 C C . SER A 1 280 ? -6.722 -7.697 9.392 1.00 97.62 280 SER A C 1
ATOM 2173 O O . SER A 1 280 ? -7.411 -7.956 10.377 1.00 97.62 280 SER A O 1
ATOM 2175 N N . GLY A 1 281 ? -6.111 -6.525 9.236 1.00 98.00 281 GLY A N 1
ATOM 2176 C CA . GLY A 1 281 ? -6.230 -5.432 10.191 1.00 98.00 281 GLY A CA 1
ATOM 2177 C C . GLY A 1 281 ? -7.633 -4.850 10.249 1.00 98.00 281 GLY A C 1
ATOM 2178 O O . GLY A 1 281 ? -8.189 -4.720 11.341 1.00 98.00 281 GLY A O 1
ATOM 2179 N N . VAL A 1 282 ? -8.292 -4.676 9.097 1.00 98.56 282 VAL A N 1
ATOM 2180 C CA . VAL A 1 282 ? -9.725 -4.332 9.040 1.00 98.56 282 VAL A CA 1
ATOM 2181 C C . VAL A 1 282 ? -10.550 -5.327 9.865 1.00 98.56 282 VAL A C 1
ATOM 2183 O O . VAL A 1 282 ? -11.352 -4.933 10.715 1.00 98.56 282 VAL A O 1
ATOM 2186 N N . ALA A 1 283 ? -10.324 -6.632 9.683 1.00 98.31 283 ALA A N 1
ATOM 2187 C CA . ALA A 1 283 ? -11.015 -7.669 10.448 1.00 98.31 283 ALA A CA 1
ATOM 2188 C C . ALA A 1 283 ? -10.707 -7.614 11.958 1.00 98.31 283 ALA A C 1
ATOM 2190 O O . ALA A 1 283 ? -11.598 -7.874 12.772 1.00 98.31 283 ALA A O 1
ATOM 2191 N N . LEU A 1 284 ? -9.480 -7.260 12.347 1.00 98.25 284 LEU A N 1
ATOM 2192 C CA . LEU A 1 284 ? -9.089 -7.091 13.746 1.00 98.25 284 LEU A CA 1
ATOM 2193 C C . LEU A 1 284 ? -9.754 -5.870 14.390 1.00 98.25 284 LEU A C 1
ATOM 2195 O O . LEU A 1 284 ? -10.290 -5.989 15.493 1.00 98.25 284 LEU A O 1
ATOM 2199 N N . VAL A 1 285 ? -9.799 -4.726 13.706 1.00 98.69 285 VAL A N 1
ATOM 2200 C CA . VAL A 1 285 ? -10.506 -3.527 14.185 1.00 98.69 285 VAL A CA 1
ATOM 2201 C C . VAL A 1 285 ? -11.998 -3.819 14.352 1.00 98.69 285 VAL A C 1
ATOM 2203 O O . VAL A 1 285 ? -12.566 -3.525 15.405 1.00 98.69 285 VAL A O 1
ATOM 2206 N N . LEU A 1 286 ? -12.626 -4.492 13.380 1.00 98.44 286 LEU A N 1
ATOM 2207 C CA . LEU A 1 286 ? -14.018 -4.945 13.488 1.00 98.44 286 LEU A CA 1
ATOM 2208 C C . LEU A 1 286 ? -14.229 -5.911 14.663 1.00 98.44 286 LEU A C 1
ATOM 2210 O O . LEU A 1 286 ? -15.256 -5.856 15.348 1.00 98.44 286 LEU A O 1
ATOM 2214 N N . ALA A 1 287 ? -13.259 -6.786 14.936 1.00 97.81 287 ALA A N 1
ATOM 2215 C CA . ALA A 1 287 ? -13.324 -7.688 16.077 1.00 97.81 287 ALA A CA 1
ATOM 2216 C C . ALA A 1 287 ? -13.268 -6.950 17.416 1.00 97.81 287 ALA A C 1
ATOM 2218 O O . ALA A 1 287 ? -14.068 -7.249 18.311 1.00 97.81 287 ALA A O 1
ATOM 2219 N N . GLN A 1 288 ? -12.396 -5.950 17.526 1.00 97.75 288 GLN A N 1
ATOM 2220 C CA . GLN A 1 288 ? -12.319 -5.087 18.699 1.00 97.75 288 GLN A CA 1
ATOM 2221 C C . GLN A 1 288 ? -13.606 -4.273 18.867 1.00 97.75 288 GLN A C 1
ATOM 2223 O O . GLN A 1 288 ? -14.161 -4.245 19.966 1.00 97.75 288 GLN A O 1
ATOM 2228 N N . ALA A 1 289 ? -14.137 -3.694 17.787 1.00 98.12 289 ALA A N 1
ATOM 2229 C CA . ALA A 1 289 ? -15.399 -2.957 17.798 1.00 98.12 289 ALA A CA 1
ATOM 2230 C C . ALA A 1 289 ? -16.553 -3.824 18.326 1.00 98.12 289 ALA A C 1
ATOM 2232 O O . ALA A 1 289 ? -17.236 -3.439 19.278 1.00 98.12 289 ALA A O 1
ATOM 2233 N N . ARG A 1 290 ? -16.724 -5.043 17.789 1.00 97.06 290 ARG A N 1
ATOM 2234 C CA . ARG A 1 290 ? -17.773 -5.980 18.236 1.00 97.06 290 ARG A CA 1
ATOM 2235 C C . ARG A 1 290 ? -17.609 -6.411 19.685 1.00 97.06 290 ARG A C 1
ATOM 2237 O O . ARG A 1 290 ? -18.600 -6.494 20.414 1.00 97.06 290 ARG A O 1
ATOM 2244 N N . PHE A 1 291 ? -16.380 -6.687 20.117 1.00 97.12 291 PHE A N 1
ATOM 2245 C CA . PHE A 1 291 ? -16.122 -7.057 21.503 1.00 97.12 291 PHE A CA 1
ATOM 2246 C C . PHE A 1 291 ? -16.497 -5.914 22.454 1.00 97.12 291 PHE A C 1
ATOM 2248 O O . PHE A 1 291 ? -17.314 -6.117 23.355 1.00 97.12 291 PHE A O 1
ATOM 2255 N N . TRP A 1 292 ? -15.968 -4.709 22.230 1.00 97.12 292 TRP A N 1
ATOM 2256 C CA . TRP A 1 292 ? -16.160 -3.573 23.133 1.00 97.12 292 TRP A CA 1
ATOM 2257 C C . TRP A 1 292 ? -17.581 -3.009 23.119 1.00 97.12 292 TRP A C 1
ATOM 2259 O O . TRP A 1 292 ? -18.070 -2.589 24.168 1.00 97.12 292 TRP A O 1
ATOM 2269 N N . ALA A 1 293 ? -18.294 -3.090 21.994 1.00 97.00 293 ALA A N 1
ATOM 2270 C CA . ALA A 1 293 ? -19.717 -2.751 21.940 1.00 97.00 293 ALA A CA 1
ATOM 2271 C C . ALA A 1 293 ? -20.571 -3.680 22.823 1.00 97.00 293 ALA A C 1
ATOM 2273 O O . ALA A 1 293 ? -21.566 -3.250 23.405 1.00 97.00 293 ALA A O 1
ATOM 2274 N N . SER A 1 294 ? -20.158 -4.944 22.991 1.00 95.56 294 SER A N 1
ATOM 2275 C CA . SER A 1 294 ? -20.838 -5.900 23.879 1.00 95.56 294 SER A CA 1
ATOM 2276 C C . SER A 1 294 ? -20.566 -5.669 25.373 1.00 95.56 294 SER A C 1
ATOM 2278 O O . SER A 1 294 ? -21.270 -6.221 26.225 1.00 95.56 294 SER A O 1
ATOM 2280 N N . VAL A 1 295 ? -19.549 -4.865 25.695 1.00 95.88 295 VAL A N 1
ATOM 2281 C CA . VAL A 1 295 ? -19.165 -4.511 27.062 1.00 95.88 295 VAL A CA 1
ATOM 2282 C C . VAL A 1 295 ? -19.948 -3.257 27.492 1.00 95.88 295 VAL A C 1
ATOM 2284 O O . VAL A 1 295 ? -19.958 -2.266 26.755 1.00 95.88 295 VAL A O 1
ATOM 2287 N N . PRO A 1 296 ? -20.608 -3.257 28.669 1.00 94.75 296 PRO A N 1
ATOM 2288 C CA . PRO A 1 296 ? -21.268 -2.070 29.215 1.00 94.75 296 PRO A CA 1
ATOM 2289 C C . PRO A 1 296 ? -20.307 -0.891 29.354 1.00 94.75 296 PRO A C 1
ATOM 2291 O O . PRO A 1 296 ? -19.138 -1.089 29.687 1.00 94.75 296 PRO A O 1
ATOM 2294 N N . GLN A 1 297 ? -20.811 0.324 29.141 1.00 96.12 297 GLN A N 1
ATOM 2295 C CA . GLN A 1 297 ? -20.013 1.551 29.170 1.00 96.12 297 GLN A CA 1
ATOM 2296 C C . GLN A 1 297 ? -19.192 1.693 30.461 1.00 96.12 297 GLN A C 1
ATOM 2298 O O . GLN A 1 297 ? -18.030 2.079 30.404 1.00 96.12 297 GLN A O 1
ATOM 2303 N N . GLU A 1 298 ? -19.748 1.310 31.613 1.00 94.88 298 GLU A N 1
ATOM 2304 C CA . GLU A 1 298 ? -19.093 1.439 32.923 1.00 94.88 298 GLU A CA 1
ATOM 2305 C C . GLU A 1 298 ? -17.877 0.512 33.081 1.00 94.88 298 GLU A C 1
ATOM 2307 O O . GLU A 1 298 ? -17.085 0.672 34.009 1.00 94.88 298 GLU A O 1
ATOM 2312 N N . LEU A 1 299 ? -17.745 -0.484 32.200 1.00 94.56 299 LEU A N 1
ATOM 2313 C CA . LEU A 1 299 ? -16.630 -1.428 32.166 1.00 94.56 299 LEU A CA 1
ATOM 2314 C C . LEU A 1 299 ? -15.636 -1.138 31.034 1.00 94.56 299 LEU A C 1
ATOM 2316 O O . LEU A 1 299 ? -14.601 -1.801 30.971 1.00 94.56 299 LEU A O 1
ATOM 2320 N N . ARG A 1 300 ? -15.918 -0.168 30.157 1.00 94.81 300 ARG A N 1
ATOM 2321 C CA . ARG A 1 300 ? -14.953 0.318 29.165 1.00 94.81 300 ARG A CA 1
ATOM 2322 C C . ARG A 1 300 ? -14.083 1.385 29.841 1.00 94.81 300 ARG A C 1
ATOM 2324 O O . ARG A 1 300 ? -14.632 2.381 30.311 1.00 94.81 300 ARG A O 1
ATOM 2331 N N . PRO A 1 301 ? -12.753 1.219 29.924 1.00 90.81 301 PRO A N 1
ATOM 2332 C CA . PRO A 1 301 ? -11.915 2.126 30.714 1.00 90.81 301 PRO A CA 1
ATOM 2333 C C . PRO A 1 301 ? -11.920 3.570 30.221 1.00 90.81 301 PRO A C 1
ATOM 2335 O O . PRO A 1 301 ? -11.868 4.496 31.026 1.00 90.81 301 PRO A O 1
ATOM 2338 N N . HIS A 1 302 ? -11.994 3.741 28.907 1.00 97.31 302 HIS A N 1
ATOM 2339 C CA . HIS A 1 302 ? -11.857 5.003 28.198 1.00 97.31 302 HIS A CA 1
ATOM 2340 C C . HIS A 1 302 ? -12.878 5.053 27.067 1.00 97.31 302 HIS A C 1
ATOM 2342 O O . HIS A 1 302 ? -13.430 4.015 26.684 1.00 97.31 302 HIS A O 1
ATOM 2348 N N . ASN A 1 303 ? -13.115 6.245 26.527 1.00 98.44 303 ASN A N 1
ATOM 2349 C CA . ASN A 1 303 ? -13.768 6.359 25.232 1.00 98.44 303 ASN A CA 1
ATOM 2350 C C . ASN A 1 303 ? -12.916 5.628 24.190 1.00 98.44 303 ASN A C 1
ATOM 2352 O O . ASN A 1 303 ? -11.687 5.608 24.281 1.00 98.44 303 ASN A O 1
ATOM 2356 N N . MET A 1 304 ? -13.562 4.992 23.224 1.00 98.56 304 MET A N 1
ATOM 2357 C CA . MET A 1 304 ? -12.885 4.189 22.212 1.00 98.56 304 MET A CA 1
ATOM 2358 C C . MET A 1 304 ? -13.191 4.759 20.841 1.00 98.56 304 MET A C 1
ATOM 2360 O O . MET A 1 304 ? -14.352 5.021 20.535 1.00 98.56 304 MET A O 1
ATOM 2364 N N . LEU A 1 305 ? -12.157 4.935 20.031 1.00 98.75 305 LEU A N 1
ATOM 2365 C CA . LEU A 1 305 ? -12.256 5.346 18.642 1.00 98.75 305 LEU A CA 1
ATOM 2366 C C . LEU A 1 305 ? -11.699 4.218 17.777 1.00 98.75 305 LEU A C 1
ATOM 2368 O O . LEU A 1 305 ? -10.559 3.794 17.956 1.00 98.75 305 LEU A O 1
ATOM 2372 N N . PHE A 1 306 ? -12.520 3.730 16.858 1.00 98.88 306 PHE A N 1
ATOM 2373 C CA . PHE A 1 306 ? -12.145 2.751 15.848 1.00 98.88 306 PHE A CA 1
ATOM 2374 C C . PHE A 1 306 ? -11.921 3.495 14.539 1.00 98.88 306 PHE A C 1
ATOM 2376 O O . PHE A 1 306 ? -12.803 4.232 14.092 1.00 98.88 306 PHE A O 1
ATOM 2383 N N . LEU A 1 307 ? -10.732 3.328 13.968 1.00 98.81 307 LEU A N 1
ATOM 2384 C CA . LEU A 1 307 ? -10.275 4.070 12.802 1.00 98.81 307 LEU A CA 1
ATOM 2385 C C . LEU A 1 307 ? -9.813 3.095 11.724 1.00 98.81 307 LEU A C 1
ATOM 2387 O O . LEU A 1 307 ? -8.964 2.249 11.980 1.00 98.81 307 LEU A O 1
ATOM 2391 N N . LEU A 1 308 ? -10.353 3.229 10.519 1.00 98.81 308 LEU A N 1
ATOM 2392 C CA . LEU A 1 308 ? -9.795 2.600 9.327 1.00 98.81 308 LEU A CA 1
ATOM 2393 C C . LEU A 1 308 ? -9.374 3.704 8.369 1.00 98.81 308 LEU A C 1
ATOM 2395 O O . LEU A 1 308 ? -10.232 4.403 7.828 1.00 98.81 308 LEU A O 1
ATOM 2399 N N . THR A 1 309 ? -8.072 3.909 8.209 1.00 98.62 309 THR A N 1
ATOM 2400 C CA . THR A 1 309 ? -7.545 4.991 7.376 1.00 98.62 309 THR A CA 1
ATOM 2401 C C . THR A 1 309 ? -7.513 4.609 5.900 1.00 98.62 309 THR A C 1
ATOM 2403 O O . THR A 1 309 ? -7.357 3.440 5.549 1.00 98.62 309 THR A O 1
ATOM 2406 N N . SER A 1 310 ? -7.681 5.609 5.037 1.00 97.81 310 SER A N 1
ATOM 2407 C CA . SER A 1 310 ? -7.411 5.496 3.601 1.00 97.81 310 SER A CA 1
ATOM 2408 C C . SER A 1 310 ? -5.974 5.920 3.284 1.00 97.81 310 SER A C 1
ATOM 2410 O O . SER A 1 310 ? -5.327 6.633 4.056 1.00 97.81 310 SER A O 1
ATOM 2412 N N . GLY A 1 311 ? -5.483 5.549 2.105 1.00 96.06 311 GLY A N 1
ATOM 2413 C CA . GLY A 1 311 ? -4.249 6.091 1.548 1.00 96.06 311 GLY A CA 1
ATOM 2414 C C . GLY A 1 311 ? -3.000 5.744 2.354 1.00 96.06 311 GLY A C 1
ATOM 2415 O O . GLY A 1 311 ? -2.039 6.515 2.333 1.00 96.06 311 GLY A O 1
ATOM 2416 N N . HIS A 1 312 ? -2.973 4.601 3.046 1.00 95.94 312 HIS A N 1
ATOM 2417 C CA . HIS A 1 312 ? -1.727 4.060 3.593 1.00 95.94 312 HIS A CA 1
ATOM 2418 C C . HIS A 1 312 ? -0.708 3.832 2.472 1.00 95.94 312 HIS A C 1
ATOM 2420 O O . HIS A 1 312 ? 0.453 4.220 2.589 1.00 95.94 312 HIS A O 1
ATOM 2426 N N . MET A 1 313 ? -1.191 3.354 1.323 1.00 93.62 313 MET A N 1
ATOM 2427 C CA . MET A 1 313 ? -0.420 3.147 0.094 1.00 93.62 313 MET A CA 1
ATOM 2428 C C . MET A 1 313 ? -0.181 4.438 -0.714 1.00 93.62 313 MET A C 1
ATOM 2430 O O . MET A 1 313 ? 0.211 4.377 -1.886 1.00 93.62 313 MET A O 1
ATOM 2434 N N . ALA A 1 314 ? -0.466 5.590 -0.100 1.00 94.56 314 ALA A N 1
ATOM 2435 C CA . ALA A 1 314 ? -0.320 6.937 -0.638 1.00 94.56 314 ALA A CA 1
ATOM 2436 C C . ALA A 1 314 ? 0.222 7.902 0.436 1.00 94.56 314 ALA A C 1
ATOM 2438 O O . ALA A 1 314 ? -0.375 8.929 0.748 1.00 94.56 314 ALA A O 1
ATOM 2439 N N . GLY A 1 315 ? 1.341 7.532 1.056 1.00 93.00 315 GLY A N 1
ATOM 2440 C CA . GLY A 1 315 ? 2.064 8.353 2.023 1.00 93.00 315 GLY A CA 1
ATOM 2441 C C . GLY A 1 315 ? 1.374 8.446 3.381 1.00 93.00 315 GLY A C 1
ATOM 2442 O O . GLY A 1 315 ? 1.556 9.434 4.091 1.00 93.00 315 GLY A O 1
ATOM 2443 N N . ALA A 1 316 ? 0.557 7.452 3.747 1.00 95.81 316 ALA A N 1
ATOM 2444 C CA . ALA A 1 316 ? -0.311 7.505 4.924 1.00 95.81 316 ALA A CA 1
ATOM 2445 C C . ALA A 1 316 ? -1.238 8.739 4.940 1.00 95.81 316 ALA A C 1
ATOM 2447 O O . ALA A 1 316 ? -1.477 9.333 5.997 1.00 95.81 316 ALA A O 1
ATOM 2448 N N . ALA A 1 317 ? -1.760 9.129 3.770 1.00 97.06 317 ALA A N 1
ATOM 2449 C CA . ALA A 1 317 ? -2.573 10.333 3.589 1.00 97.06 317 ALA A CA 1
ATOM 2450 C C . ALA A 1 317 ? -3.762 10.400 4.561 1.00 97.06 317 ALA A C 1
ATOM 2452 O O . ALA A 1 317 ? -3.994 11.447 5.168 1.00 97.06 317 ALA A O 1
ATOM 2453 N N . GLY A 1 318 ? -4.472 9.288 4.782 1.00 98.00 318 GLY A N 1
ATOM 2454 C CA . GLY A 1 318 ? -5.597 9.219 5.718 1.00 98.00 318 GLY A CA 1
ATOM 2455 C C . GLY A 1 318 ? -5.189 9.480 7.159 1.00 98.00 318 GLY A C 1
ATOM 2456 O O . GLY A 1 318 ? -5.834 10.274 7.845 1.00 98.00 318 GLY A O 1
ATOM 2457 N N . THR A 1 319 ? -4.082 8.890 7.609 1.00 97.75 319 THR A N 1
ATOM 2458 C CA . THR A 1 319 ? -3.535 9.136 8.949 1.00 97.75 319 THR A CA 1
ATOM 2459 C C . THR A 1 319 ? -3.144 10.603 9.122 1.00 97.75 319 THR A C 1
ATOM 2461 O O . THR A 1 319 ? -3.509 11.225 10.121 1.00 97.75 319 THR A O 1
ATOM 2464 N N . GLN A 1 320 ? -2.453 11.190 8.140 1.00 97.75 320 GLN A N 1
ATOM 2465 C CA . GLN A 1 320 ? -2.070 12.604 8.184 1.00 97.75 320 GLN A CA 1
ATOM 2466 C C . GLN A 1 320 ? -3.296 13.529 8.209 1.00 97.75 320 GLN A C 1
ATOM 2468 O O . GLN A 1 320 ? -3.353 14.451 9.025 1.00 97.75 320 GLN A O 1
ATOM 2473 N N . ALA A 1 321 ? -4.295 13.257 7.364 1.00 98.31 321 ALA A N 1
ATOM 2474 C CA . ALA A 1 321 ? -5.546 14.008 7.314 1.00 98.31 321 ALA A CA 1
ATOM 2475 C C . ALA A 1 321 ? -6.310 13.928 8.644 1.00 98.31 321 ALA A C 1
ATOM 2477 O O . ALA A 1 321 ? -6.762 14.953 9.152 1.00 98.31 321 ALA A O 1
ATOM 2478 N N . PHE A 1 322 ? -6.385 12.740 9.252 1.00 98.44 322 PHE A N 1
ATOM 2479 C CA . PHE A 1 322 ? -7.019 12.550 10.556 1.00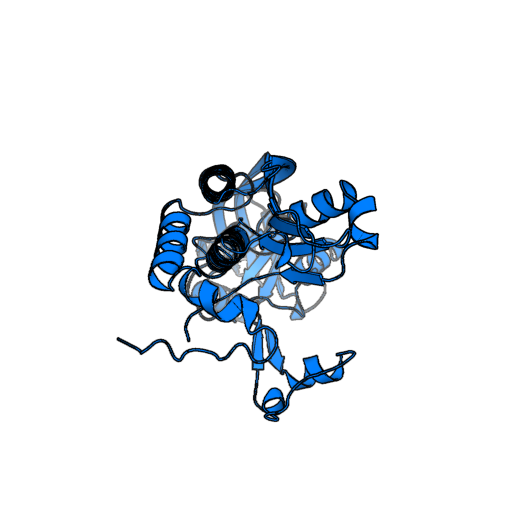 98.44 322 PHE A CA 1
ATOM 2480 C C . PHE A 1 322 ? -6.304 13.355 11.651 1.00 98.44 322 PHE A C 1
ATOM 2482 O O . PHE A 1 322 ? -6.942 14.078 12.415 1.00 98.44 322 PHE A O 1
ATOM 2489 N N . ILE A 1 323 ? -4.969 13.302 11.702 1.00 98.12 323 ILE A N 1
ATOM 2490 C CA . ILE A 1 323 ? -4.188 14.070 12.683 1.00 98.12 323 ILE A CA 1
ATOM 2491 C C . ILE A 1 323 ? -4.409 15.576 12.516 1.00 98.12 323 ILE A C 1
ATOM 2493 O O . ILE A 1 323 ? -4.583 16.291 13.504 1.00 98.12 323 ILE A O 1
ATOM 2497 N N . ALA A 1 324 ? -4.422 16.060 11.274 1.00 98.19 324 ALA A N 1
ATOM 2498 C CA . ALA A 1 324 ? -4.641 17.469 10.977 1.00 98.19 324 ALA A CA 1
ATOM 2499 C C . ALA A 1 324 ? -6.064 17.938 11.327 1.00 98.19 324 ALA A C 1
ATOM 2501 O O . ALA A 1 324 ? -6.237 19.089 11.732 1.00 98.19 324 ALA A O 1
ATOM 2502 N N . ALA A 1 325 ? -7.064 17.066 11.176 1.00 98.19 325 ALA A N 1
ATOM 2503 C CA . ALA A 1 325 ? -8.464 17.377 11.445 1.00 98.19 325 ALA A CA 1
ATOM 2504 C C . ALA A 1 325 ? -8.826 17.355 12.940 1.00 98.19 325 ALA A C 1
ATOM 2506 O O . ALA A 1 325 ? -9.717 18.103 13.335 1.00 98.19 325 ALA A O 1
ATOM 2507 N N . HIS A 1 326 ? -8.130 16.551 13.758 1.00 97.75 326 HIS A N 1
ATOM 2508 C CA . HIS A 1 326 ? -8.470 16.321 15.176 1.00 97.75 326 HIS A CA 1
ATOM 2509 C C . HIS A 1 326 ? -7.328 16.635 16.167 1.00 97.75 326 HIS A C 1
ATOM 2511 O O . HIS A 1 326 ? -7.062 15.833 17.072 1.00 97.75 326 HIS A O 1
ATOM 2517 N N . PRO A 1 327 ? -6.608 17.770 16.058 1.00 97.81 327 PRO A N 1
ATOM 2518 C CA . PRO A 1 327 ? -5.454 18.058 16.916 1.00 97.81 327 PRO A CA 1
ATOM 2519 C C . PRO A 1 327 ? -5.799 18.107 18.417 1.00 97.81 327 PRO A C 1
ATOM 2521 O O . PRO A 1 327 ? -4.955 17.811 19.263 1.00 97.81 327 PRO A O 1
ATOM 2524 N N . GLU A 1 328 ? -7.036 18.461 18.769 1.00 97.31 328 GLU A N 1
ATOM 2525 C CA . GLU A 1 328 ? -7.544 18.535 20.141 1.00 97.31 328 GLU A CA 1
ATOM 2526 C C . GLU A 1 328 ? -7.833 17.172 20.789 1.00 97.31 328 GLU A C 1
ATOM 2528 O O . GLU A 1 328 ? -7.964 17.092 22.017 1.00 97.31 328 GLU A O 1
ATOM 2533 N N . LEU A 1 329 ? -7.914 16.102 19.992 1.00 96.88 329 LEU A N 1
ATOM 2534 C CA . LEU A 1 329 ? -8.128 14.744 20.489 1.00 96.88 329 LEU A CA 1
ATOM 2535 C C . LEU A 1 329 ? -6.871 14.212 21.189 1.00 96.88 329 LEU A C 1
ATOM 2537 O O . LEU A 1 329 ? -6.954 13.667 22.291 1.00 96.88 329 LEU A O 1
ATOM 2541 N N . PHE A 1 330 ? -5.696 14.396 20.579 1.00 96.25 330 PHE A N 1
ATOM 2542 C CA . PHE A 1 330 ? -4.453 13.731 20.991 1.00 96.25 330 PHE A CA 1
ATOM 2543 C C . PHE A 1 330 ? -4.000 13.993 22.434 1.00 96.25 330 PHE A C 1
ATOM 2545 O O . PHE A 1 330 ? -3.542 13.042 23.065 1.00 96.25 330 PHE A O 1
ATOM 2552 N N . PRO A 1 331 ? -4.170 15.194 23.027 1.00 97.62 331 PRO A N 1
ATOM 2553 C CA . PRO A 1 331 ? -3.865 15.404 24.444 1.00 97.62 331 PRO A CA 1
ATOM 2554 C C . PRO A 1 331 ? -4.655 14.505 25.411 1.00 97.62 331 PRO A C 1
ATOM 2556 O O . PRO A 1 331 ? -4.268 14.382 26.571 1.00 97.62 331 PRO A O 1
ATOM 2559 N N . GLN A 1 332 ? -5.762 13.906 24.961 1.00 97.25 332 GLN A N 1
ATOM 2560 C CA . GLN A 1 332 ? -6.632 13.030 25.752 1.00 97.25 332 GLN A CA 1
ATOM 2561 C C . GLN A 1 332 ? -6.439 11.542 25.415 1.00 97.25 332 GLN A C 1
ATOM 2563 O O . GLN A 1 332 ? -7.024 10.686 26.083 1.00 97.25 332 GLN A O 1
ATOM 2568 N N . VAL A 1 333 ? -5.647 11.218 24.389 1.00 98.19 333 VAL A N 1
ATOM 2569 C CA . VAL A 1 333 ? -5.379 9.837 23.977 1.00 98.19 333 VAL A CA 1
ATOM 2570 C C . VAL A 1 333 ? -4.341 9.231 24.912 1.00 98.19 333 VAL A C 1
ATOM 2572 O O . VAL A 1 333 ? -3.222 9.724 25.029 1.00 98.19 333 VAL A O 1
ATOM 2575 N N . VAL A 1 334 ? -4.714 8.144 25.581 1.00 97.81 334 VAL A N 1
ATOM 2576 C CA . VAL A 1 334 ? -3.824 7.410 26.496 1.00 97.81 334 VAL A CA 1
ATOM 2577 C C . VAL A 1 334 ? -3.203 6.175 25.850 1.00 97.81 334 VAL A C 1
ATOM 2579 O O . VAL A 1 334 ? -2.233 5.635 26.377 1.00 97.81 334 VAL A O 1
ATOM 2582 N N . LEU A 1 335 ? -3.760 5.723 24.724 1.00 96.94 335 LEU A N 1
ATOM 2583 C CA . LEU A 1 335 ? -3.261 4.604 23.934 1.00 96.94 335 LEU A CA 1
ATOM 2584 C C . LEU A 1 335 ? -3.733 4.737 22.484 1.00 96.94 335 LEU A C 1
ATOM 2586 O O . LEU A 1 335 ? -4.919 4.946 22.235 1.00 96.94 335 LEU A O 1
ATOM 2590 N N . GLU A 1 336 ? -2.815 4.539 21.549 1.00 96.69 336 GLU A N 1
ATOM 2591 C CA . GLU A 1 336 ? -3.114 4.226 20.154 1.00 96.69 336 GLU A CA 1
ATOM 2592 C C . GLU A 1 336 ? -2.539 2.838 19.857 1.00 96.69 336 GLU A C 1
ATOM 2594 O O . GLU A 1 336 ? -1.478 2.472 20.369 1.00 96.69 336 GLU A O 1
ATOM 2599 N N . MET A 1 337 ? -3.305 2.027 19.134 1.00 96.12 337 MET A N 1
ATOM 2600 C CA . MET A 1 337 ? -2.915 0.683 18.738 1.00 96.12 337 MET A CA 1
ATOM 2601 C C . MET A 1 337 ? -3.319 0.449 17.287 1.00 96.12 337 MET A C 1
ATOM 2603 O O . MET A 1 337 ? -4.506 0.272 17.001 1.00 96.12 337 MET A O 1
ATOM 2607 N N . HIS A 1 338 ? -2.325 0.384 16.408 1.00 94.50 338 HIS A N 1
ATOM 2608 C CA . HIS A 1 338 ? -2.489 -0.055 15.028 1.00 94.50 338 HIS A CA 1
ATOM 2609 C C . HIS A 1 338 ? -2.408 -1.580 14.926 1.00 94.50 338 HIS A C 1
ATOM 2611 O O . HIS A 1 338 ? -1.480 -2.206 15.444 1.00 94.50 338 HIS A O 1
ATOM 2617 N N . LEU A 1 339 ? -3.407 -2.185 14.291 1.00 96.50 339 LEU A N 1
ATOM 2618 C CA . LEU A 1 339 ? -3.563 -3.626 14.144 1.00 96.50 339 LEU A CA 1
ATOM 2619 C C . LEU A 1 339 ? -3.373 -4.004 12.680 1.00 96.50 339 LEU A C 1
ATOM 2621 O O . LEU A 1 339 ? -4.333 -3.948 11.925 1.00 96.50 339 LEU A O 1
ATOM 2625 N N . GLU A 1 340 ? -2.168 -4.429 12.309 1.00 92.81 340 GLU A N 1
ATOM 2626 C CA . GLU A 1 340 ? -1.832 -4.744 10.916 1.00 92.81 340 GLU A CA 1
ATOM 2627 C C . GLU A 1 340 ? -1.184 -6.124 10.766 1.00 92.81 340 GLU A C 1
ATOM 2629 O O . GLU A 1 340 ? -0.627 -6.689 11.715 1.00 92.81 340 GLU A O 1
ATOM 2634 N N . HIS A 1 341 ? -1.232 -6.669 9.550 1.00 91.00 341 HIS A N 1
ATOM 2635 C CA . HIS A 1 341 ? -0.391 -7.789 9.102 1.00 91.00 341 HIS A CA 1
ATOM 2636 C C . HIS A 1 341 ? -0.562 -9.097 9.887 1.00 91.00 341 HIS A C 1
ATOM 2638 O O . HIS A 1 341 ? 0.353 -9.924 9.988 1.00 91.00 341 HIS A O 1
ATOM 2644 N N . ALA A 1 342 ? -1.760 -9.340 10.419 1.00 90.06 342 ALA A N 1
ATOM 2645 C CA . ALA A 1 342 ? -2.053 -10.580 11.118 1.00 90.06 342 ALA A CA 1
ATOM 2646 C C . ALA A 1 342 ? -2.269 -11.741 10.139 1.00 90.06 342 ALA A C 1
ATOM 2648 O O . ALA A 1 342 ? -3.304 -11.863 9.483 1.00 90.06 342 ALA A O 1
ATOM 2649 N N . ALA A 1 343 ? -1.302 -12.655 10.106 1.00 85.25 343 ALA A N 1
ATOM 2650 C CA . ALA A 1 343 ? -1.355 -13.883 9.324 1.00 85.25 343 ALA A CA 1
ATOM 2651 C C . ALA A 1 343 ? -1.291 -15.128 10.222 1.00 85.25 343 ALA A C 1
ATOM 2653 O O . ALA A 1 343 ? -0.723 -15.115 11.316 1.00 85.25 343 ALA A O 1
ATOM 2654 N N . ARG A 1 344 ? -1.860 -16.243 9.745 1.00 73.31 344 ARG A N 1
ATOM 2655 C CA . ARG A 1 344 ? -1.630 -17.553 10.366 1.00 73.31 344 ARG A CA 1
ATOM 2656 C C . ARG A 1 344 ? -0.279 -18.081 9.886 1.00 73.31 344 ARG A C 1
ATOM 2658 O O . ARG A 1 344 ? -0.084 -18.164 8.676 1.00 73.31 344 ARG A O 1
ATOM 2665 N N . GLN A 1 345 ? 0.594 -18.444 10.828 1.00 51.31 345 GLN A N 1
ATOM 2666 C CA . GLN A 1 345 ? 1.833 -19.179 10.543 1.00 51.31 345 GLN A CA 1
ATOM 2667 C C . GLN A 1 345 ? 1.569 -20.481 9.777 1.00 51.31 345 GLN A C 1
ATOM 2669 O O . GLN A 1 345 ? 0.506 -21.121 10.011 1.00 51.31 345 GLN A O 1
#

Organism: NCBI:txid457427

pLDDT: mean 92.96, std 10.3, range [35.09, 98.88]

Secondary structure (DSSP, 8-state):
---------TT-GGGGGGGGGSPPHHHHHHHHHHHHHT----TTSHHHHHHHHHHHHHHHHHT-EEEEEEEEEEEEEEEEEEEEEEEETT-TTS-EEEEEEEPTTBPPEEEEEEEEEEGGGS--SSEEEEEEEE-EEEEHHHHHHH-S-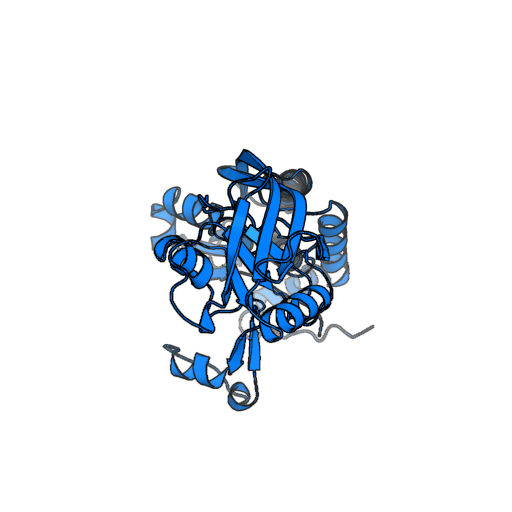---TT--GGG-EEEESS-GGGTTHHHHHHHTTEEEEEEEEEESSSS-S-----TT---BSS-EEEE-HHHHHHHHHHHHTS-EEEEEEEEEEEEEEEEEEEEEEE--SSS-EEEEEEE---SSS-IIIIIHHHHHHHHHHHHHHTS-GGG-SSEEEEEEES-TTTTTHHHHHHHHH-TTTGGGEEEEEE-------

Radius of gyration: 23.74 Å; Cα contacts (8 Å, |Δi|>4): 763; chains: 1; bounding box: 53×47×71 Å